Protein AF-A0A2S9FGX5-F1 (afdb_monomer_lite)

Sequence (241 aa):
MGAIETKQEINQWVMGELITLETRQSLEGLGLMTVGLKRDPRLPLRGFTALGLNEDEAWALLNVLVKTARMQGALSPLERVDIKDERFAPRNSTVRMRSTGSDAKKQVISWNPSGRPGTSNSRVAFLDKVIAALGNPTPAATILEGCWKLLESGGYLTVESDRVLGPVFQLDHNRLSLIEGRASQWFLCDTCRTLTAYSVRGVCPNSRCVGALQEFTLPDVDDDTNHYRVMYQTMNLAPLS

Secondary structure (DSSP, 8-state):
--HHHHHHHHHHHHHHHHT-S-TTTSTTTTTSEEEEEPP-TTS-THHHHHHT--HHHHHHHHHHHHHHHHTTT-BPPPTT--TTSGGGTTS-S--EEESS--BGGGTEEESS--SSTT---HHHHHHHHHHHHHT--S-HHHHHHHHHHHHHHTT-EEEEEETTTEEEEEE-GGGEEEEESTTS-EEEETTT--EES--STTB-SSTT---BEEEEPPPPTTT---HHHHHHHHSPPPP--

pLDDT: mean 93.48, std 6.34, range [62.59, 98.62]

Foldseek 3Di:
DPPVVVVLLVLQVVLCLQQDLPCCLGCQNLLFKDKFFDDDPPQDLVVVVVLVFDPQQSRLLLGLLLSQQSNLVQEDGDPNDQLLDPSNPPRSAHAWEDCEDADVVNNYDHLAFNPDPPTDDLSQLLQVQLSVLSVHPDRSNVVSSVSVVSCVVVVQWDWDQDPPPGIIIGGYPVRMDMGGRQVAWWWAWPPPRGIHSRDRSQGDSGSPDPTGIDTDHQDDLVPDPPPSSNCVVPPDDDDPD

Structure (mmCIF, N/CA/C/O backbone):
data_AF-A0A2S9FGX5-F1
#
_entry.id   AF-A0A2S9FGX5-F1
#
loop_
_atom_site.group_PDB
_atom_site.id
_atom_site.type_symbol
_atom_site.label_atom_id
_atom_site.label_alt_id
_atom_site.label_comp_id
_atom_site.label_asym_id
_atom_site.label_entity_id
_atom_site.label_seq_id
_atom_site.pdbx_PDB_ins_code
_atom_site.Cartn_x
_atom_site.Cartn_y
_atom_site.Cartn_z
_atom_site.occupancy
_atom_site.B_iso_or_equiv
_atom_site.auth_seq_id
_atom_site.auth_comp_id
_atom_site.auth_asym_id
_atom_site.auth_atom_id
_atom_site.pdbx_PDB_model_num
ATOM 1 N N . MET A 1 1 ? 29.771 3.728 -15.321 1.00 70.69 1 MET A N 1
ATOM 2 C CA . MET A 1 1 ? 29.508 3.930 -13.880 1.00 70.69 1 MET A CA 1
ATOM 3 C C . MET A 1 1 ? 30.220 2.885 -13.048 1.00 70.69 1 MET A C 1
ATOM 5 O O . MET A 1 1 ? 30.389 1.757 -13.504 1.00 70.69 1 MET A O 1
ATOM 9 N N . GLY A 1 2 ? 30.626 3.249 -11.833 1.00 85.62 2 GLY A N 1
ATOM 10 C CA . GLY A 1 2 ? 31.031 2.275 -10.819 1.00 85.62 2 GLY A CA 1
ATOM 11 C C . GLY A 1 2 ? 29.823 1.528 -10.235 1.00 85.62 2 GLY A C 1
ATOM 12 O O . GLY A 1 2 ? 28.699 2.019 -10.279 1.00 85.62 2 GLY A O 1
ATOM 13 N N . ALA A 1 3 ? 30.045 0.360 -9.621 1.00 87.31 3 ALA A N 1
ATOM 14 C CA . ALA A 1 3 ? 28.965 -0.480 -9.074 1.00 87.31 3 ALA A CA 1
ATOM 15 C C . ALA A 1 3 ? 28.061 0.243 -8.051 1.00 87.31 3 ALA A C 1
ATOM 17 O O . ALA A 1 3 ? 26.870 -0.046 -7.945 1.00 87.31 3 ALA A O 1
ATOM 18 N N . ILE A 1 4 ? 28.624 1.196 -7.301 1.00 87.25 4 ILE A N 1
ATOM 19 C CA . ILE A 1 4 ? 27.889 2.014 -6.327 1.00 87.25 4 ILE A CA 1
ATOM 20 C C . ILE A 1 4 ? 26.923 2.980 -7.025 1.00 87.25 4 ILE A C 1
ATOM 22 O O . ILE A 1 4 ? 25.774 3.088 -6.603 1.00 87.25 4 ILE A O 1
ATOM 26 N N . GLU A 1 5 ? 27.381 3.653 -8.082 1.00 87.25 5 GLU A N 1
ATOM 27 C CA . GLU A 1 5 ? 26.581 4.605 -8.864 1.00 87.25 5 GLU A CA 1
ATOM 28 C C . GLU A 1 5 ? 25.427 3.880 -9.558 1.00 87.25 5 GLU A C 1
ATOM 30 O O . GLU A 1 5 ? 24.277 4.286 -9.423 1.00 87.25 5 GLU A O 1
ATOM 35 N N . THR A 1 6 ? 25.707 2.727 -10.176 1.00 88.88 6 THR A N 1
ATOM 36 C CA . THR A 1 6 ? 24.678 1.879 -10.794 1.00 88.88 6 THR A CA 1
ATOM 37 C C . THR A 1 6 ? 23.619 1.442 -9.782 1.00 88.88 6 THR A C 1
ATOM 39 O O . THR A 1 6 ? 22.425 1.502 -10.065 1.00 88.88 6 THR A O 1
ATOM 42 N N . LYS A 1 7 ? 24.022 1.030 -8.572 1.00 90.81 7 LYS A N 1
ATOM 43 C CA . LYS A 1 7 ? 23.067 0.644 -7.522 1.00 90.81 7 LYS A CA 1
ATOM 44 C C . LYS A 1 7 ? 22.206 1.823 -7.064 1.00 90.81 7 LYS A C 1
ATOM 46 O O . LYS A 1 7 ? 21.012 1.643 -6.838 1.00 90.81 7 LYS A O 1
ATOM 51 N N . GLN A 1 8 ? 22.799 3.007 -6.918 1.00 91.12 8 GLN A N 1
ATOM 52 C CA . GLN A 1 8 ? 22.064 4.222 -6.572 1.00 91.12 8 GLN A CA 1
ATOM 53 C C . GLN A 1 8 ? 21.028 4.562 -7.649 1.00 91.12 8 GLN A C 1
ATOM 55 O O . GLN A 1 8 ? 19.866 4.777 -7.311 1.00 91.12 8 GLN A O 1
ATOM 60 N N . GLU A 1 9 ? 21.420 4.549 -8.923 1.00 91.00 9 GLU A N 1
ATOM 61 C CA . GLU A 1 9 ? 20.518 4.850 -10.036 1.00 91.00 9 GLU A CA 1
ATOM 62 C C . GLU A 1 9 ? 19.363 3.841 -10.117 1.00 91.00 9 GLU A C 1
ATOM 64 O O . GLU A 1 9 ? 18.196 4.234 -10.154 1.00 91.00 9 GLU A O 1
ATOM 69 N N . ILE A 1 10 ? 19.657 2.536 -10.041 1.00 92.38 10 ILE A N 1
ATOM 70 C CA . ILE A 1 10 ? 18.630 1.482 -10.003 1.00 92.38 10 ILE A CA 1
ATOM 71 C C . ILE A 1 10 ? 17.661 1.723 -8.844 1.00 92.38 10 ILE A C 1
ATOM 73 O O . ILE A 1 10 ? 16.445 1.718 -9.040 1.00 92.38 10 ILE A O 1
ATOM 77 N N . ASN A 1 11 ? 18.176 1.970 -7.637 1.00 94.75 11 ASN A N 1
ATOM 78 C CA . ASN A 1 11 ? 17.329 2.195 -6.471 1.00 94.75 11 ASN A CA 1
ATOM 79 C C . ASN A 1 11 ? 16.468 3.456 -6.614 1.00 94.75 11 ASN A C 1
ATOM 81 O O . ASN A 1 11 ? 15.345 3.467 -6.114 1.00 94.75 11 ASN A O 1
ATOM 85 N N . GLN A 1 12 ? 16.938 4.497 -7.306 1.00 93.19 12 GLN A N 1
ATOM 86 C CA . GLN A 1 12 ? 16.121 5.677 -7.589 1.00 93.19 12 GLN A CA 1
ATOM 87 C C . GLN A 1 12 ? 14.951 5.352 -8.530 1.00 93.19 12 GLN A C 1
ATOM 89 O O . GLN A 1 12 ? 13.828 5.789 -8.270 1.00 93.19 12 GLN A O 1
ATOM 94 N N . TRP A 1 13 ? 15.177 4.556 -9.582 1.00 92.38 13 TRP A N 1
ATOM 95 C CA . TRP A 1 13 ? 14.105 4.078 -10.467 1.00 92.38 13 TRP A CA 1
ATOM 96 C C . TRP A 1 13 ? 13.097 3.199 -9.722 1.00 92.38 13 TRP A C 1
ATOM 98 O O . TRP A 1 13 ? 11.893 3.451 -9.801 1.00 92.38 13 TRP A O 1
ATOM 108 N N . VAL A 1 14 ? 13.578 2.224 -8.943 1.00 94.56 14 VAL A N 1
ATOM 109 C CA . VAL A 1 14 ? 12.716 1.342 -8.142 1.00 94.56 14 VAL A CA 1
ATOM 110 C C . VAL A 1 14 ? 11.914 2.153 -7.129 1.00 94.56 14 VAL A C 1
ATOM 112 O O . VAL A 1 14 ? 10.703 1.983 -7.025 1.00 94.56 14 VAL A O 1
ATOM 115 N N . MET A 1 15 ? 12.555 3.072 -6.401 1.00 95.25 15 MET A N 1
ATOM 116 C CA . MET A 1 15 ? 11.858 3.907 -5.426 1.00 95.25 15 MET A CA 1
ATOM 117 C C . MET A 1 15 ? 10.782 4.761 -6.097 1.00 95.25 15 MET A C 1
ATOM 119 O O . MET A 1 15 ? 9.668 4.823 -5.585 1.00 95.25 15 MET A O 1
ATOM 123 N N . GLY A 1 16 ? 11.085 5.365 -7.252 1.00 93.88 16 GLY A N 1
ATOM 124 C CA . GLY A 1 16 ? 10.136 6.182 -8.011 1.00 93.88 16 GLY A CA 1
ATOM 125 C C . GLY A 1 16 ? 8.875 5.407 -8.389 1.00 93.88 16 GLY A C 1
ATOM 126 O O . GLY A 1 16 ? 7.767 5.904 -8.192 1.00 93.88 16 GLY A O 1
ATOM 127 N N . GLU A 1 17 ? 9.034 4.160 -8.828 1.00 94.75 17 GLU A N 1
ATOM 128 C CA . GLU A 1 17 ? 7.915 3.262 -9.112 1.00 94.75 17 GLU A CA 1
ATOM 129 C C . GLU A 1 17 ? 7.108 2.924 -7.843 1.00 94.75 17 GLU A C 1
ATOM 131 O O . GLU A 1 17 ? 5.877 2.956 -7.851 1.00 94.75 17 GLU A O 1
ATOM 136 N N . LEU A 1 18 ? 7.775 2.666 -6.712 1.00 95.62 18 LEU A N 1
ATOM 137 C CA . LEU A 1 18 ? 7.104 2.290 -5.462 1.00 95.62 18 LEU A CA 1
ATOM 138 C C . LEU A 1 18 ? 6.232 3.398 -4.857 1.00 95.62 18 LEU A C 1
ATOM 140 O O . LEU A 1 18 ? 5.302 3.067 -4.116 1.00 95.62 18 LEU A O 1
ATOM 144 N N . ILE A 1 19 ? 6.513 4.675 -5.146 1.00 94.12 19 ILE A N 1
ATOM 145 C CA . ILE A 1 19 ? 5.784 5.838 -4.601 1.00 94.12 19 ILE A CA 1
ATOM 146 C C . ILE A 1 19 ? 5.114 6.716 -5.671 1.00 94.12 19 ILE A C 1
ATOM 148 O O . ILE A 1 19 ? 4.688 7.834 -5.362 1.00 94.12 19 ILE A O 1
ATOM 152 N N . THR A 1 20 ? 5.017 6.226 -6.908 1.00 91.69 20 THR A N 1
ATOM 153 C CA . THR A 1 20 ? 4.535 6.987 -8.071 1.00 91.69 20 THR A CA 1
ATOM 154 C C . THR A 1 20 ? 3.145 7.604 -7.875 1.00 91.69 20 THR A C 1
ATOM 156 O O . THR A 1 20 ? 2.272 7.050 -7.207 1.00 91.69 20 THR A O 1
ATOM 159 N N . LEU A 1 21 ? 2.898 8.764 -8.484 1.00 87.69 21 LEU A N 1
ATOM 160 C CA . LEU A 1 21 ? 1.553 9.346 -8.543 1.00 87.69 21 LEU A CA 1
ATOM 161 C C . LEU A 1 21 ? 0.670 8.676 -9.599 1.00 87.69 21 LEU A C 1
ATOM 163 O O . LEU A 1 21 ? -0.549 8.598 -9.421 1.00 87.69 21 LEU A O 1
ATOM 167 N N . GLU A 1 22 ? 1.281 8.136 -10.652 1.00 90.50 22 GLU A N 1
ATOM 168 C CA . GLU A 1 22 ? 0.602 7.547 -11.807 1.00 90.50 22 GLU A CA 1
ATOM 169 C C . GLU A 1 22 ? 0.159 6.104 -11.532 1.00 90.50 22 GLU A C 1
ATOM 171 O O . GLU A 1 22 ? 0.463 5.165 -12.258 1.00 90.50 22 GLU A O 1
ATOM 176 N N . THR A 1 23 ? -0.606 5.914 -10.455 1.00 90.12 23 THR A N 1
ATOM 177 C CA . THR A 1 23 ? -1.012 4.594 -9.931 1.00 90.12 23 THR A CA 1
ATOM 178 C C . THR A 1 23 ? -1.686 3.660 -10.933 1.00 90.12 23 THR A C 1
ATOM 180 O O . THR A 1 23 ? -1.677 2.455 -10.710 1.00 90.12 23 THR A O 1
ATOM 183 N N . ARG A 1 24 ? -2.329 4.183 -11.985 1.00 91.75 24 ARG A N 1
ATOM 184 C CA . ARG A 1 24 ? -2.999 3.370 -13.017 1.00 91.75 24 ARG A CA 1
ATOM 185 C C . ARG A 1 24 ? -2.067 2.944 -14.148 1.00 91.75 24 ARG A C 1
ATOM 187 O O . ARG A 1 24 ? -2.354 1.942 -14.788 1.00 91.75 24 ARG A O 1
ATOM 194 N N . GLN A 1 25 ? -1.015 3.719 -14.403 1.00 93.94 25 GLN A N 1
ATOM 195 C CA . GLN A 1 25 ? -0.038 3.463 -15.464 1.00 93.94 25 GLN A CA 1
ATOM 196 C C . GLN A 1 25 ? 1.285 2.916 -14.914 1.00 93.94 25 GLN A C 1
ATOM 198 O O . GLN A 1 25 ? 2.180 2.599 -15.683 1.00 93.94 25 GLN A O 1
ATOM 203 N N . SER A 1 26 ? 1.405 2.783 -13.593 1.00 95.38 26 SER A N 1
ATOM 204 C CA . SER A 1 26 ? 2.538 2.128 -12.951 1.00 95.38 26 SER A CA 1
ATOM 205 C C . SER A 1 26 ? 2.586 0.637 -13.292 1.00 95.38 26 SER A C 1
ATOM 207 O O . SER A 1 26 ? 1.562 0.045 -13.649 1.00 95.38 26 SER A O 1
ATOM 209 N N . LEU A 1 27 ? 3.742 -0.005 -13.119 1.00 96.62 27 LEU A N 1
ATOM 210 C CA . LEU A 1 27 ? 3.897 -1.451 -13.302 1.00 96.62 27 LEU A CA 1
ATOM 211 C C . LEU A 1 27 ? 2.885 -2.218 -12.443 1.00 96.62 27 LEU A C 1
ATOM 213 O O . LEU A 1 27 ? 2.265 -3.173 -12.903 1.00 96.62 27 LEU A O 1
ATOM 217 N N . GLU A 1 28 ? 2.653 -1.768 -11.209 1.00 97.00 28 GLU A N 1
ATOM 218 C CA . GLU A 1 28 ? 1.642 -2.370 -10.338 1.00 97.00 28 GLU A CA 1
ATOM 219 C C . GLU A 1 28 ? 0.200 -2.101 -10.804 1.00 97.00 28 GLU A C 1
ATOM 221 O O . GLU A 1 28 ? -0.648 -2.991 -10.747 1.00 97.00 28 GLU A O 1
ATOM 226 N N . GLY A 1 29 ? -0.100 -0.887 -11.278 1.00 96.69 29 GLY A N 1
ATOM 227 C CA . GLY A 1 29 ? -1.419 -0.513 -11.803 1.00 96.69 29 GLY A CA 1
ATOM 228 C C . GLY A 1 29 ? -1.793 -1.226 -13.100 1.00 96.69 29 GLY A C 1
ATOM 229 O O . GLY A 1 29 ? -2.968 -1.507 -13.338 1.00 96.69 29 GLY A O 1
ATOM 230 N N . LEU A 1 30 ? -0.782 -1.552 -13.902 1.00 97.31 30 LEU A N 1
ATOM 231 C CA . LEU A 1 30 ? -0.875 -2.285 -15.160 1.00 97.31 30 LEU A CA 1
ATOM 232 C C . LEU A 1 30 ? -0.688 -3.788 -14.986 1.00 97.31 30 LEU A C 1
ATOM 234 O O . LEU A 1 30 ? -0.550 -4.496 -15.974 1.00 97.31 30 LEU A O 1
ATOM 238 N N . GLY A 1 31 ? -0.664 -4.308 -13.762 1.00 97.31 31 GLY A N 1
ATOM 239 C CA . GLY A 1 31 ? -0.605 -5.746 -13.532 1.00 97.31 31 GLY A CA 1
ATOM 240 C C . GLY A 1 31 ? 0.730 -6.416 -13.867 1.00 97.31 31 GLY A C 1
ATOM 241 O O . GLY A 1 31 ? 0.773 -7.631 -13.988 1.00 97.31 31 GLY A O 1
ATOM 242 N N . LEU A 1 32 ? 1.804 -5.655 -14.064 1.00 97.25 32 LEU A N 1
ATOM 243 C CA . LEU A 1 32 ? 3.124 -6.155 -14.468 1.00 97.25 32 LEU A CA 1
ATOM 244 C C . LEU A 1 32 ? 3.991 -6.575 -13.280 1.00 97.25 32 LEU A C 1
ATOM 246 O O . LEU A 1 32 ? 4.916 -7.368 -13.434 1.00 97.25 32 LEU A O 1
ATOM 250 N N . MET A 1 33 ? 3.680 -6.068 -12.090 1.00 97.25 33 MET A N 1
ATOM 251 C CA . MET A 1 33 ? 4.280 -6.513 -10.838 1.00 97.25 33 MET A CA 1
ATOM 252 C C . MET A 1 33 ? 3.279 -6.387 -9.695 1.00 97.25 33 MET A C 1
ATOM 254 O O . MET A 1 33 ? 2.356 -5.576 -9.752 1.00 97.25 33 MET A O 1
ATOM 258 N N . THR A 1 34 ? 3.494 -7.121 -8.612 1.00 97.75 34 THR A N 1
ATOM 259 C CA . THR A 1 34 ? 2.808 -6.877 -7.343 1.00 97.75 34 THR A CA 1
ATOM 260 C C . THR A 1 34 ? 3.793 -6.393 -6.298 1.00 97.75 34 THR A C 1
ATOM 262 O O . THR A 1 34 ? 4.952 -6.800 -6.273 1.00 97.75 34 THR A O 1
ATOM 265 N N . VAL A 1 35 ? 3.322 -5.502 -5.428 1.00 98.06 35 VAL A N 1
ATOM 266 C CA . VAL A 1 35 ? 4.073 -5.049 -4.257 1.00 98.06 35 VAL A CA 1
ATOM 267 C C . VAL A 1 35 ? 3.293 -5.453 -3.029 1.00 98.06 35 VAL A C 1
ATOM 269 O O . VAL A 1 35 ? 2.142 -5.036 -2.868 1.00 98.06 35 VAL A O 1
ATOM 272 N N . GLY A 1 36 ? 3.895 -6.267 -2.173 1.00 97.88 36 GLY A N 1
ATOM 273 C CA . GLY A 1 36 ? 3.223 -6.799 -0.993 1.00 97.88 36 GLY A CA 1
ATOM 274 C C . GLY A 1 36 ? 4.127 -6.946 0.209 1.00 97.88 36 GLY A C 1
ATOM 275 O O . GLY A 1 36 ? 5.339 -7.072 0.075 1.00 97.88 36 GLY A O 1
ATOM 276 N N . LEU A 1 37 ? 3.538 -6.959 1.398 1.00 98.31 37 LEU A N 1
ATOM 277 C CA . LEU A 1 37 ? 4.219 -7.305 2.635 1.00 98.31 37 LEU A CA 1
ATOM 278 C C . LEU A 1 37 ? 4.764 -8.732 2.534 1.00 98.31 37 LEU A C 1
ATOM 280 O O . LEU A 1 37 ? 4.032 -9.665 2.200 1.00 98.31 37 LEU A O 1
ATOM 284 N N . LYS A 1 38 ? 6.040 -8.910 2.881 1.00 97.88 38 LYS A N 1
ATOM 285 C CA . LYS A 1 38 ? 6.613 -10.232 3.139 1.00 97.88 38 LYS A CA 1
ATOM 286 C C . LYS A 1 38 ? 5.823 -10.868 4.277 1.00 97.88 38 LYS A C 1
ATOM 288 O O . LYS A 1 38 ? 5.817 -10.326 5.384 1.00 97.88 38 LYS A O 1
ATOM 293 N N . ARG A 1 39 ? 5.152 -11.988 4.011 1.00 95.81 39 ARG A N 1
ATOM 294 C CA . ARG A 1 39 ? 4.356 -12.689 5.023 1.00 95.81 39 ARG A CA 1
ATOM 295 C C . ARG A 1 39 ? 5.279 -13.282 6.087 1.00 95.81 39 ARG A C 1
ATOM 297 O O . ARG A 1 39 ? 6.194 -14.030 5.753 1.00 95.81 39 ARG A O 1
ATOM 304 N N . ASP A 1 40 ? 5.038 -12.951 7.353 1.00 93.38 40 ASP A N 1
ATOM 305 C CA . ASP A 1 40 ? 5.672 -13.626 8.487 1.00 93.38 40 ASP A CA 1
ATOM 306 C C . ASP A 1 40 ? 4.662 -14.606 9.102 1.00 93.38 40 ASP A C 1
ATOM 308 O O . ASP A 1 40 ? 3.667 -14.155 9.677 1.00 93.38 40 ASP A O 1
ATOM 312 N N . PRO A 1 41 ? 4.886 -15.931 9.013 1.00 89.25 41 PRO A N 1
ATOM 313 C CA . PRO A 1 41 ? 3.961 -16.926 9.556 1.00 89.25 41 PRO A CA 1
ATOM 314 C C . PRO A 1 41 ? 3.843 -16.868 11.088 1.00 89.25 41 PRO A C 1
ATOM 316 O O . PRO A 1 41 ? 2.944 -17.477 11.662 1.00 89.25 41 PRO A O 1
ATOM 319 N N . ARG A 1 42 ? 4.739 -16.150 11.779 1.00 90.31 42 ARG A N 1
ATOM 320 C CA . ARG A 1 42 ? 4.669 -15.948 13.235 1.00 90.31 42 ARG A CA 1
ATOM 321 C C . ARG A 1 42 ? 3.705 -14.830 13.631 1.00 90.31 42 ARG A C 1
ATOM 323 O O . ARG A 1 42 ? 3.386 -14.698 14.813 1.00 90.31 42 ARG A O 1
ATOM 330 N N . LEU A 1 43 ? 3.268 -14.006 12.678 1.00 91.50 43 LEU A N 1
ATOM 331 C CA . LEU A 1 43 ? 2.402 -12.868 12.952 1.00 91.50 43 LEU A CA 1
ATOM 332 C C . LEU A 1 43 ? 0.993 -13.363 13.341 1.00 91.50 43 LEU A C 1
ATOM 334 O O . LEU A 1 43 ? 0.371 -14.110 12.587 1.00 91.50 43 LEU A O 1
ATOM 338 N N . PRO A 1 44 ? 0.444 -12.972 14.505 1.00 90.75 44 PRO A N 1
ATOM 339 C CA . PRO A 1 44 ? -0.821 -13.522 14.978 1.00 90.75 44 PRO A CA 1
ATOM 340 C C . PRO A 1 44 ? -2.022 -12.897 14.254 1.00 90.75 44 PRO A C 1
ATOM 342 O O . PRO A 1 44 ? -2.504 -11.830 14.631 1.00 90.75 44 PRO A O 1
ATOM 345 N N . LEU A 1 45 ? -2.578 -13.606 13.268 1.00 93.94 45 LEU A N 1
ATOM 346 C CA . LEU A 1 45 ? -3.727 -13.139 12.475 1.00 93.94 45 LEU A CA 1
ATOM 347 C C . LEU A 1 45 ? -5.101 -13.437 13.098 1.00 93.94 45 LEU A C 1
ATOM 349 O O . LEU A 1 45 ? -6.127 -13.096 12.515 1.00 93.94 45 LEU A O 1
ATOM 353 N N . ARG A 1 46 ? -5.140 -14.000 14.315 1.00 92.69 46 ARG A N 1
ATOM 354 C CA . ARG A 1 46 ? -6.380 -14.382 15.025 1.00 92.69 46 ARG A CA 1
ATOM 355 C C . ARG A 1 46 ? -7.426 -13.266 15.117 1.00 92.69 46 ARG A C 1
ATOM 357 O O . ARG A 1 46 ? -8.617 -13.554 15.117 1.00 92.69 46 ARG A O 1
ATOM 364 N N . GLY A 1 47 ? -6.990 -12.004 15.188 1.00 93.62 47 GLY A N 1
ATOM 365 C CA . GLY A 1 47 ? -7.892 -10.851 15.183 1.00 93.62 47 GLY A CA 1
ATOM 366 C C . GLY A 1 47 ? -8.692 -10.756 13.882 1.00 93.62 47 GLY A C 1
ATOM 367 O O . GLY A 1 47 ? -9.896 -10.547 13.927 1.00 93.62 47 GLY A O 1
ATOM 368 N N . PHE A 1 48 ? -8.055 -10.995 12.734 1.00 96.06 48 PHE A N 1
ATOM 369 C CA . PHE A 1 48 ? -8.724 -11.028 11.432 1.00 96.06 48 PHE A CA 1
ATOM 370 C C . PHE A 1 48 ? -9.627 -12.250 11.278 1.00 96.06 48 PHE A C 1
ATOM 372 O O . PHE A 1 48 ? -10.742 -12.127 10.778 1.00 96.06 48 PHE A O 1
ATOM 379 N N . THR A 1 49 ? -9.194 -13.407 11.779 1.00 93.88 49 THR A N 1
ATOM 380 C CA . THR A 1 49 ? -10.015 -14.624 11.775 1.00 93.88 49 THR A CA 1
ATOM 381 C C . THR A 1 49 ? -11.285 -14.452 12.603 1.00 93.88 49 THR A C 1
ATOM 383 O O . THR A 1 49 ? -12.361 -14.835 12.156 1.00 93.88 49 THR A O 1
ATOM 386 N N . ALA A 1 50 ? -11.200 -13.789 13.761 1.00 93.94 50 ALA A N 1
ATOM 387 C CA . ALA A 1 50 ? -12.367 -13.436 14.569 1.00 93.94 50 ALA A CA 1
ATOM 388 C C . ALA A 1 50 ? -13.304 -12.423 13.879 1.00 93.94 50 ALA A C 1
ATOM 390 O O . ALA A 1 50 ? -14.497 -12.399 14.173 1.00 93.94 50 ALA A O 1
ATOM 391 N N . LEU A 1 51 ? -12.795 -11.613 12.941 1.00 94.81 51 LEU A N 1
ATOM 392 C CA . LEU A 1 51 ? -13.622 -10.755 12.080 1.00 94.81 51 LEU A CA 1
ATOM 393 C C . LEU A 1 51 ? -14.317 -11.537 10.952 1.00 94.81 51 LEU A C 1
ATOM 395 O O . LEU A 1 51 ? -15.233 -11.004 10.330 1.00 94.81 51 LEU A O 1
ATOM 399 N N . GLY A 1 52 ? -13.899 -12.781 10.696 1.00 95.75 52 GLY A N 1
ATOM 400 C CA . GLY A 1 52 ? -14.404 -13.646 9.631 1.00 95.75 52 GLY A CA 1
ATOM 401 C C . GLY A 1 52 ? -13.489 -13.748 8.407 1.00 95.75 52 GLY A C 1
ATOM 402 O O . GLY A 1 52 ? -13.857 -14.415 7.444 1.00 95.75 52 GLY A O 1
ATOM 403 N N . LEU A 1 53 ? -12.315 -13.112 8.408 1.00 97.31 53 LEU A N 1
ATOM 404 C CA . LEU A 1 53 ? -11.361 -13.192 7.297 1.00 97.31 53 LEU A CA 1
ATOM 405 C C . LEU A 1 53 ? -10.522 -14.469 7.377 1.00 97.31 53 LEU A C 1
ATOM 407 O O . LEU A 1 53 ? -10.086 -14.870 8.459 1.00 97.31 53 LEU A O 1
ATOM 411 N N . ASN A 1 54 ? -10.240 -15.081 6.229 1.00 96.44 54 ASN A N 1
ATOM 412 C CA . ASN A 1 54 ? -9.198 -16.107 6.161 1.00 96.44 54 ASN A CA 1
ATOM 413 C C . ASN A 1 54 ? -7.793 -15.463 6.160 1.00 96.44 54 ASN A C 1
ATOM 415 O O . ASN A 1 54 ? -7.651 -14.238 6.143 1.00 96.44 54 ASN A O 1
ATOM 419 N N . GLU A 1 55 ? -6.742 -16.282 6.208 1.00 95.69 55 GLU A N 1
ATOM 420 C CA . GLU A 1 55 ? -5.359 -15.789 6.248 1.00 95.69 55 GLU A CA 1
ATOM 421 C C . GLU A 1 55 ? -4.973 -14.975 5.001 1.00 95.69 55 GLU A C 1
ATOM 423 O O . GLU A 1 55 ? -4.347 -13.918 5.125 1.00 95.69 55 GLU A O 1
ATOM 428 N N . ASP A 1 56 ? -5.377 -15.414 3.809 1.00 96.06 56 ASP A N 1
ATOM 429 C CA . ASP A 1 56 ? -5.089 -14.694 2.568 1.00 96.06 56 ASP A CA 1
ATOM 430 C C . ASP A 1 56 ? -5.776 -13.332 2.526 1.00 96.06 56 ASP A C 1
ATOM 432 O O . ASP A 1 56 ? -5.153 -12.337 2.160 1.00 96.06 56 ASP A O 1
ATOM 436 N N . GLU A 1 57 ? -7.028 -13.254 2.968 1.00 97.94 57 GLU A N 1
ATOM 437 C CA . GLU A 1 57 ? -7.760 -11.998 3.075 1.00 97.94 57 GLU A CA 1
ATOM 438 C C . GLU A 1 57 ? -7.200 -11.085 4.166 1.00 97.94 57 GLU A C 1
ATOM 440 O O . GLU A 1 57 ? -7.208 -9.867 4.002 1.00 97.94 57 GLU A O 1
ATOM 445 N N . ALA A 1 58 ? -6.686 -11.640 5.266 1.00 97.81 58 ALA A N 1
ATOM 446 C CA . ALA A 1 58 ? -6.010 -10.861 6.299 1.00 97.81 58 ALA A CA 1
ATOM 447 C C . ALA A 1 58 ? -4.753 -10.180 5.733 1.00 97.81 58 ALA A C 1
ATOM 449 O O . ALA A 1 58 ? -4.561 -8.971 5.899 1.00 97.81 58 ALA A O 1
ATOM 450 N N . TRP A 1 59 ? -3.931 -10.925 4.989 1.00 97.94 59 TRP A N 1
ATOM 451 C CA . TRP A 1 59 ? -2.784 -10.356 4.284 1.00 97.94 59 TRP A CA 1
ATOM 452 C C . TRP A 1 59 ? -3.202 -9.403 3.164 1.00 97.94 59 TRP A C 1
ATOM 454 O O . TRP A 1 59 ? -2.579 -8.354 3.005 1.00 97.94 59 TRP A O 1
ATOM 464 N N . ALA A 1 60 ? -4.249 -9.711 2.400 1.00 98.38 60 ALA A N 1
ATOM 465 C CA . ALA A 1 60 ? -4.771 -8.823 1.366 1.00 98.38 60 ALA A CA 1
ATOM 466 C C . ALA A 1 60 ? -5.262 -7.496 1.965 1.00 98.38 60 ALA A 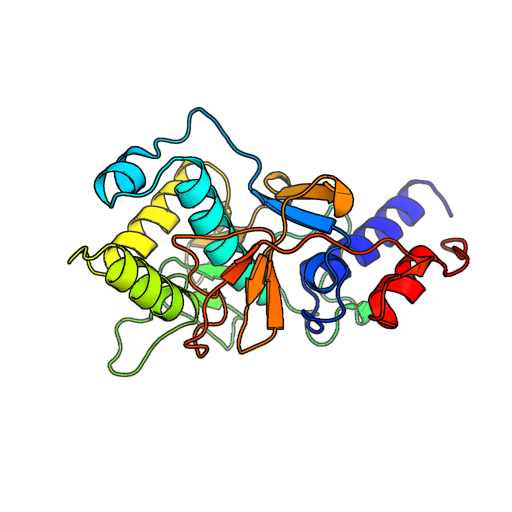C 1
ATOM 468 O O . ALA A 1 60 ? -4.942 -6.431 1.437 1.00 98.38 60 ALA A O 1
ATOM 469 N N . LEU A 1 61 ? -5.952 -7.537 3.108 1.00 98.38 61 LEU A N 1
ATOM 470 C CA . LEU A 1 61 ? -6.381 -6.354 3.848 1.00 98.38 61 LEU A CA 1
ATOM 471 C C . LEU A 1 61 ? -5.179 -5.508 4.269 1.00 98.38 61 LEU A C 1
ATOM 473 O O . LEU A 1 61 ? -5.137 -4.317 3.960 1.00 98.38 61 LEU A O 1
ATOM 477 N N . LEU A 1 62 ? -4.180 -6.115 4.919 1.00 98.31 62 LEU A N 1
ATOM 478 C CA . LEU A 1 62 ? -2.953 -5.412 5.299 1.00 98.31 62 LEU A CA 1
ATOM 479 C C . LEU A 1 62 ? -2.279 -4.773 4.078 1.00 98.31 62 LEU A C 1
ATOM 481 O O . LEU A 1 62 ? -1.926 -3.597 4.132 1.00 98.31 62 LEU A O 1
ATOM 485 N N . ASN A 1 63 ? -2.178 -5.502 2.964 1.00 98.44 63 ASN A N 1
ATOM 486 C CA . ASN A 1 63 ? -1.586 -5.015 1.720 1.00 98.44 63 ASN A CA 1
ATOM 487 C C . ASN A 1 63 ? -2.338 -3.824 1.115 1.00 98.44 63 ASN A C 1
ATOM 489 O O . ASN A 1 63 ? -1.707 -2.833 0.740 1.00 98.44 63 ASN A O 1
ATOM 493 N N . VAL A 1 64 ? -3.674 -3.859 1.073 1.00 98.06 64 VAL A N 1
ATOM 494 C CA . VAL A 1 64 ? -4.475 -2.708 0.624 1.00 98.06 64 VAL A CA 1
ATOM 495 C C . VAL A 1 64 ? -4.231 -1.502 1.532 1.00 98.06 64 VAL A C 1
ATOM 497 O O . VAL A 1 64 ? -3.992 -0.398 1.038 1.00 98.06 64 VAL A O 1
ATOM 500 N N . LEU A 1 65 ? -4.232 -1.697 2.854 1.00 97.88 65 LEU A N 1
ATOM 501 C CA . LEU A 1 65 ? -4.049 -0.611 3.818 1.00 97.88 65 LEU A CA 1
ATOM 502 C C . LEU A 1 65 ? -2.653 0.021 3.719 1.00 97.88 65 LEU A C 1
ATOM 504 O O . LEU A 1 65 ? -2.556 1.243 3.575 1.00 97.88 65 LEU A O 1
ATOM 508 N N . VAL A 1 66 ? -1.576 -0.772 3.727 1.00 97.75 66 VAL A N 1
ATOM 509 C CA . VAL A 1 66 ? -0.203 -0.242 3.614 1.00 97.75 66 VAL A CA 1
ATOM 510 C C . VAL A 1 66 ? 0.070 0.351 2.237 1.00 97.75 66 VAL A C 1
ATOM 512 O O . VAL A 1 66 ? 0.787 1.347 2.150 1.00 97.75 66 VAL A O 1
ATOM 515 N N . LYS A 1 67 ? -0.558 -0.166 1.168 1.00 97.06 67 LYS A N 1
ATOM 516 C CA . LYS A 1 67 ? -0.496 0.452 -0.161 1.00 97.06 67 LYS A CA 1
ATOM 517 C C . LYS A 1 67 ? -0.985 1.892 -0.107 1.00 97.06 67 LYS A C 1
ATOM 519 O O . LYS A 1 67 ? -0.330 2.755 -0.673 1.00 97.06 67 LYS A O 1
ATOM 524 N N . THR A 1 68 ? -2.056 2.205 0.627 1.00 94.75 68 THR A N 1
ATOM 525 C CA . THR A 1 68 ? -2.503 3.607 0.740 1.00 94.75 68 THR A CA 1
ATOM 526 C C . THR A 1 68 ? -1.466 4.529 1.396 1.00 94.75 68 THR A C 1
ATOM 528 O O . THR A 1 68 ? -1.372 5.688 1.004 1.00 94.75 68 THR A O 1
ATOM 531 N N . ALA A 1 69 ? -0.685 4.037 2.366 1.00 94.94 69 ALA A N 1
ATOM 532 C CA . ALA A 1 69 ? 0.381 4.803 3.015 1.00 94.94 69 ALA A CA 1
ATOM 533 C C . ALA A 1 69 ? 1.612 4.931 2.101 1.00 94.94 69 ALA A C 1
ATOM 535 O O . ALA A 1 69 ? 2.139 6.029 1.921 1.00 94.94 69 ALA A O 1
ATOM 536 N N . ARG A 1 70 ? 2.008 3.834 1.441 1.00 96.1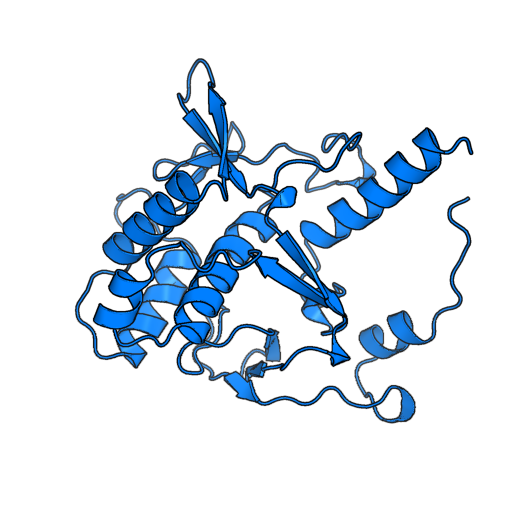2 70 ARG A N 1
ATOM 537 C CA . ARG A 1 70 ? 3.072 3.817 0.425 1.00 96.12 70 ARG A CA 1
ATOM 538 C C . ARG A 1 70 ? 2.769 4.777 -0.723 1.00 96.12 70 ARG A C 1
ATOM 540 O O . ARG A 1 70 ? 3.605 5.609 -1.049 1.00 96.12 70 ARG A O 1
ATOM 547 N N . MET A 1 71 ? 1.547 4.751 -1.260 1.00 93.38 71 MET A N 1
ATOM 548 C CA . MET A 1 71 ? 1.121 5.679 -2.309 1.00 93.38 71 MET A CA 1
ATOM 549 C C . MET A 1 71 ? 1.064 7.131 -1.830 1.00 93.38 71 MET A C 1
ATOM 551 O O . MET A 1 71 ? 0.987 8.022 -2.666 1.00 93.38 71 MET A O 1
ATOM 555 N N . GLN A 1 72 ? 1.109 7.408 -0.524 1.00 92.62 72 GLN A N 1
ATOM 556 C CA . GLN A 1 72 ? 1.276 8.755 0.040 1.00 92.62 72 GLN A CA 1
ATOM 557 C C . GLN A 1 72 ? 2.750 9.126 0.279 1.00 92.62 72 GLN A C 1
ATOM 559 O O . GLN A 1 72 ? 3.017 10.249 0.681 1.00 92.62 72 GLN A O 1
ATOM 564 N N . GLY A 1 73 ? 3.697 8.228 -0.012 1.00 94.12 73 GLY A N 1
ATOM 565 C CA . GLY A 1 73 ? 5.140 8.432 0.148 1.00 94.12 73 GLY A CA 1
ATOM 566 C C . GLY A 1 73 ? 5.693 7.970 1.498 1.00 94.12 73 GLY A C 1
ATOM 567 O O . GLY A 1 73 ? 6.878 8.150 1.755 1.00 94.12 73 GLY A O 1
ATOM 568 N N . ALA A 1 74 ? 4.868 7.377 2.373 1.00 96.31 74 ALA A N 1
ATOM 569 C CA . ALA A 1 74 ? 5.284 6.929 3.705 1.00 96.31 74 ALA A CA 1
ATOM 570 C C . ALA A 1 74 ? 6.030 5.580 3.662 1.00 96.31 74 ALA A C 1
ATOM 572 O O . ALA A 1 74 ? 5.600 4.600 4.270 1.00 96.31 74 ALA A O 1
ATOM 573 N N . LEU A 1 75 ? 7.137 5.538 2.921 1.00 97.62 75 LEU A N 1
ATOM 574 C CA . LEU A 1 75 ? 8.008 4.383 2.700 1.00 97.62 75 LEU A CA 1
ATOM 575 C C . LEU A 1 75 ? 9.456 4.790 3.005 1.00 97.62 75 LEU A C 1
ATOM 577 O O . LEU A 1 75 ? 9.899 5.851 2.565 1.00 97.62 75 LEU A O 1
ATOM 581 N N . SER A 1 76 ? 10.187 3.964 3.754 1.00 97.25 76 SER A N 1
ATOM 582 C CA . SER A 1 76 ? 11.602 4.214 4.026 1.00 97.25 76 SER A CA 1
ATOM 583 C C . SER A 1 76 ? 12.411 4.166 2.721 1.00 97.25 76 SER A C 1
ATOM 585 O O . SER A 1 76 ? 12.159 3.296 1.882 1.00 97.25 76 SER A O 1
ATOM 587 N N . PRO A 1 77 ? 13.376 5.078 2.515 1.00 95.19 77 PRO A N 1
ATOM 588 C CA . PRO A 1 77 ? 14.142 5.123 1.276 1.00 95.19 77 PRO A CA 1
ATOM 589 C C . PRO A 1 77 ? 15.014 3.875 1.119 1.00 95.19 77 PRO A C 1
ATOM 591 O O . PRO A 1 77 ? 15.583 3.380 2.095 1.00 95.19 77 PRO A O 1
ATOM 594 N N . LEU A 1 78 ? 15.145 3.398 -0.122 1.00 95.50 78 LEU A N 1
ATOM 595 C CA . LEU A 1 78 ? 16.154 2.401 -0.485 1.00 95.50 78 LEU A CA 1
ATOM 596 C C . LEU A 1 78 ? 17.565 2.954 -0.239 1.00 95.50 78 LEU A C 1
ATOM 598 O O . LEU A 1 78 ? 17.786 4.167 -0.206 1.00 95.50 78 LEU A O 1
ATOM 602 N N . GLU A 1 79 ? 18.538 2.056 -0.085 1.00 92.69 79 GLU A N 1
ATOM 603 C CA . GLU A 1 79 ? 19.932 2.440 0.150 1.00 92.69 79 GLU A CA 1
ATOM 604 C C . GLU A 1 79 ? 20.412 3.455 -0.904 1.00 92.69 79 GLU A C 1
ATOM 606 O O . GLU A 1 79 ? 20.250 3.224 -2.105 1.00 92.69 79 GLU A O 1
ATOM 611 N N . ARG A 1 80 ? 21.030 4.554 -0.446 1.00 90.62 80 ARG A N 1
ATOM 612 C CA . ARG A 1 80 ? 21.595 5.644 -1.273 1.00 90.62 80 ARG A CA 1
ATOM 613 C C . ARG A 1 80 ? 20.579 6.459 -2.078 1.00 90.62 80 ARG A C 1
ATOM 615 O O . ARG A 1 80 ? 20.988 7.277 -2.895 1.00 90.62 80 ARG A O 1
ATOM 622 N N . VAL A 1 81 ? 19.281 6.299 -1.833 1.00 93.69 81 VAL A N 1
ATOM 623 C CA . VAL A 1 81 ? 18.264 7.167 -2.434 1.00 93.69 81 VAL A CA 1
ATOM 624 C C . VAL A 1 81 ? 18.069 8.416 -1.582 1.00 93.69 81 VAL A C 1
ATOM 626 O O . VAL A 1 81 ? 17.640 8.323 -0.432 1.00 93.69 81 VAL A O 1
ATOM 629 N N . ASP A 1 82 ? 18.325 9.588 -2.164 1.00 91.75 82 ASP A N 1
ATOM 630 C CA . ASP A 1 82 ? 17.863 10.861 -1.611 1.00 91.75 82 ASP A CA 1
ATOM 631 C C . ASP A 1 82 ? 16.488 11.206 -2.189 1.00 91.75 82 ASP A C 1
ATOM 633 O O . ASP A 1 82 ? 16.363 11.583 -3.351 1.00 91.75 82 ASP A O 1
ATOM 637 N N . ILE A 1 83 ? 15.444 11.087 -1.366 1.00 92.19 83 ILE A N 1
ATOM 638 C CA . ILE A 1 83 ? 14.071 11.424 -1.766 1.00 92.19 83 ILE A CA 1
ATOM 639 C C . ILE A 1 83 ? 13.935 12.902 -2.132 1.00 92.19 83 ILE A C 1
ATOM 641 O O . ILE A 1 83 ? 13.013 13.245 -2.852 1.00 92.19 83 ILE A O 1
ATOM 645 N N . LYS A 1 84 ? 14.824 13.792 -1.682 1.00 92.00 84 LYS A N 1
ATOM 646 C CA . LYS A 1 84 ? 14.732 15.225 -1.997 1.00 92.00 84 LYS A CA 1
ATOM 647 C C . LYS A 1 84 ? 15.184 15.576 -3.416 1.00 92.00 84 LYS A C 1
ATOM 649 O O . LYS A 1 84 ? 14.981 16.718 -3.829 1.00 92.00 84 LYS A O 1
ATOM 654 N N . ASP A 1 85 ? 15.758 14.621 -4.147 1.00 91.69 85 ASP A N 1
ATOM 655 C CA . ASP A 1 85 ? 16.147 14.783 -5.548 1.00 91.69 85 ASP A CA 1
ATOM 656 C C . ASP A 1 85 ? 14.946 15.197 -6.423 1.00 91.69 85 ASP A C 1
ATOM 658 O O . ASP A 1 85 ? 13.816 14.736 -6.228 1.00 91.69 85 ASP A O 1
ATOM 662 N N . GLU A 1 86 ? 15.186 16.082 -7.393 1.00 90.62 86 GLU A N 1
ATOM 663 C CA . GLU A 1 86 ? 14.165 16.616 -8.304 1.00 90.62 86 GLU A CA 1
ATOM 664 C C . GLU A 1 86 ? 13.457 15.515 -9.101 1.00 90.62 86 GLU A C 1
ATOM 666 O O . GLU A 1 86 ? 12.268 15.633 -9.393 1.00 90.62 86 GLU A O 1
ATOM 671 N N . ARG A 1 87 ? 14.134 14.394 -9.362 1.00 88.12 87 ARG A N 1
ATOM 672 C CA . ARG A 1 87 ? 13.555 13.214 -10.008 1.00 88.12 87 ARG A CA 1
ATOM 673 C C . ARG A 1 87 ? 12.305 12.689 -9.301 1.00 88.12 87 ARG A C 1
ATOM 675 O O . ARG A 1 87 ? 11.428 12.123 -9.950 1.00 88.12 87 ARG A O 1
ATOM 682 N N . PHE A 1 88 ? 12.225 12.842 -7.979 1.00 91.56 88 PHE A N 1
ATOM 683 C CA . PHE A 1 88 ? 11.063 12.406 -7.208 1.00 91.56 88 PHE A CA 1
ATOM 684 C C . PHE A 1 88 ? 9.951 13.450 -7.166 1.00 91.56 88 PHE A C 1
ATOM 686 O O . PHE A 1 88 ? 8.898 13.161 -6.601 1.00 91.56 88 PHE A O 1
ATOM 693 N N . ALA A 1 89 ? 10.138 14.650 -7.724 1.00 90.25 89 ALA A N 1
ATOM 694 C CA . ALA A 1 89 ? 9.107 15.676 -7.731 1.00 90.25 89 ALA A CA 1
ATOM 695 C C . ALA A 1 89 ? 7.815 15.160 -8.405 1.00 90.25 89 ALA A C 1
ATOM 697 O O . ALA A 1 89 ? 7.871 14.436 -9.398 1.00 90.25 89 ALA A O 1
ATOM 698 N N . PRO A 1 90 ? 6.627 15.498 -7.867 1.00 89.69 90 PRO A N 1
ATOM 699 C CA . PRO A 1 90 ? 6.376 16.364 -6.708 1.00 89.69 90 PRO A CA 1
ATOM 700 C C . PRO A 1 90 ? 6.378 15.611 -5.357 1.00 89.69 90 PRO A C 1
ATOM 702 O O . PRO A 1 90 ? 5.934 16.144 -4.342 1.00 89.69 90 PRO A O 1
ATOM 705 N N . ARG A 1 91 ? 6.823 14.350 -5.329 1.00 86.38 91 ARG A N 1
ATOM 706 C CA . ARG A 1 91 ? 6.981 13.501 -4.133 1.00 86.38 91 ARG A CA 1
ATOM 707 C C . ARG A 1 91 ? 8.388 13.544 -3.545 1.00 86.38 91 ARG A C 1
ATOM 709 O O . ARG A 1 91 ? 8.756 12.660 -2.776 1.00 86.38 91 ARG A O 1
ATOM 716 N N . ASN A 1 92 ? 9.143 14.598 -3.830 1.00 91.31 92 ASN A N 1
ATOM 717 C CA . ASN A 1 92 ? 10.489 14.793 -3.317 1.00 91.31 92 ASN A CA 1
ATOM 718 C C . ASN A 1 92 ? 10.513 15.317 -1.868 1.00 91.31 92 ASN A C 1
ATOM 720 O O . ASN A 1 92 ? 11.240 16.246 -1.511 1.00 91.31 92 ASN A O 1
ATOM 724 N N . SER A 1 93 ? 9.666 14.742 -1.013 1.00 91.12 93 SER A N 1
ATOM 725 C CA . SER A 1 93 ? 9.555 15.077 0.401 1.00 91.12 93 SER A CA 1
ATOM 726 C C . SER A 1 93 ? 9.484 13.810 1.249 1.00 91.12 93 SER A C 1
ATOM 728 O O . SER A 1 93 ? 8.897 12.796 0.871 1.00 91.12 93 SER A O 1
ATOM 730 N N . THR A 1 94 ? 10.098 13.856 2.429 1.00 92.94 94 THR A N 1
ATOM 731 C CA . THR A 1 94 ? 10.064 12.732 3.366 1.00 92.94 94 THR A CA 1
ATOM 732 C C . THR A 1 94 ? 8.711 12.689 4.066 1.00 92.94 94 THR A C 1
ATOM 734 O O . THR A 1 94 ? 8.481 13.405 5.045 1.00 92.94 94 THR A O 1
ATOM 737 N N . VAL A 1 95 ? 7.815 11.836 3.572 1.00 95.38 95 VAL A N 1
ATOM 738 C CA . VAL A 1 95 ? 6.520 11.598 4.210 1.00 95.38 95 VAL A CA 1
ATOM 739 C C . VAL A 1 95 ? 6.673 10.551 5.307 1.00 95.38 95 VAL A C 1
ATOM 741 O O . VAL A 1 95 ? 7.212 9.465 5.095 1.00 95.38 95 VAL A O 1
ATOM 744 N N . ARG A 1 96 ? 6.181 10.885 6.498 1.00 96.44 96 ARG A N 1
ATOM 745 C CA . ARG A 1 96 ? 6.185 10.021 7.686 1.00 96.44 96 ARG A CA 1
ATOM 746 C C . ARG A 1 96 ? 4.754 9.818 8.168 1.00 96.44 96 ARG A C 1
ATOM 748 O O . ARG A 1 96 ? 3.842 10.532 7.753 1.00 96.44 96 ARG A O 1
ATOM 755 N N . MET A 1 97 ? 4.531 8.854 9.046 1.00 96.56 97 MET A N 1
ATOM 756 C CA . MET A 1 97 ? 3.210 8.557 9.588 1.00 96.56 97 MET A CA 1
ATOM 757 C C . MET A 1 97 ? 3.218 8.408 11.104 1.00 96.56 97 MET A C 1
ATOM 759 O O . MET A 1 97 ? 4.214 8.023 11.707 1.00 96.56 97 MET A O 1
ATOM 763 N N . ARG A 1 98 ? 2.072 8.692 11.718 1.00 95.75 98 ARG A N 1
ATOM 764 C CA . ARG A 1 98 ? 1.762 8.328 13.105 1.00 95.75 98 ARG A CA 1
ATOM 765 C C . ARG A 1 98 ? 0.490 7.494 13.144 1.00 95.75 98 ARG A C 1
ATOM 767 O O . ARG A 1 98 ? -0.336 7.594 12.232 1.00 95.75 98 ARG A O 1
ATOM 774 N N . SER A 1 99 ? 0.291 6.742 14.227 1.00 94.81 99 SER A N 1
ATOM 775 C CA . SER A 1 99 ? -0.969 6.021 14.450 1.00 94.81 99 SER A CA 1
ATOM 776 C C . SER A 1 99 ? -2.167 6.974 14.388 1.00 94.81 99 SER A C 1
ATOM 778 O O . SER A 1 99 ? -3.137 6.714 13.679 1.00 94.81 99 SER A O 1
ATOM 780 N N . THR A 1 100 ? -2.066 8.132 15.045 1.00 91.88 100 THR A N 1
ATOM 781 C CA . THR A 1 100 ? -3.050 9.222 15.023 1.00 91.88 100 THR A CA 1
ATOM 782 C C . THR A 1 100 ? -2.347 10.578 14.900 1.00 91.88 100 THR A C 1
ATOM 784 O O . THR A 1 100 ? -1.151 10.707 15.155 1.00 91.88 100 THR A O 1
ATOM 787 N N . GLY A 1 101 ? -3.094 11.609 14.494 1.00 89.00 101 GLY A N 1
ATOM 788 C CA . GLY A 1 101 ? -2.597 12.986 14.430 1.00 89.00 101 GLY A CA 1
ATOM 789 C C . GLY A 1 101 ? -1.670 13.253 13.240 1.00 89.00 101 GLY A C 1
ATOM 790 O O . GLY A 1 101 ? -0.459 13.052 13.308 1.00 89.00 101 GLY A O 1
ATOM 791 N N . SER A 1 102 ? -2.227 13.784 12.156 1.00 91.00 102 SER A N 1
ATOM 792 C CA . SER A 1 102 ? -1.463 14.282 11.007 1.00 91.00 102 SER A CA 1
ATOM 793 C C . SER A 1 102 ? -0.881 15.678 11.268 1.00 91.00 102 SER A C 1
ATOM 795 O O . SER A 1 102 ? -1.490 16.479 11.978 1.00 91.00 102 SER A O 1
ATOM 797 N N . ASP A 1 103 ? 0.234 16.005 10.622 1.00 91.88 103 ASP A N 1
ATOM 798 C CA . ASP A 1 103 ? 0.810 17.351 10.542 1.00 91.88 103 ASP A CA 1
ATOM 799 C C . ASP A 1 103 ? 1.266 17.613 9.098 1.00 91.88 103 ASP A C 1
ATOM 801 O O . ASP A 1 103 ? 2.346 17.197 8.677 1.00 91.88 103 ASP A O 1
ATOM 805 N N . ALA A 1 104 ? 0.422 18.296 8.319 1.00 90.19 104 ALA A N 1
ATOM 806 C CA . ALA A 1 104 ? 0.680 18.553 6.902 1.00 90.19 104 ALA A CA 1
ATOM 807 C C . ALA A 1 104 ? 1.923 19.430 6.671 1.00 90.19 104 ALA A C 1
ATOM 809 O O . ALA A 1 104 ? 2.642 19.224 5.695 1.00 90.19 104 ALA A O 1
ATOM 810 N N . LYS A 1 105 ? 2.226 20.367 7.584 1.00 90.75 105 LYS A N 1
ATOM 811 C CA . LYS A 1 105 ? 3.408 21.240 7.465 1.00 90.75 105 LYS A CA 1
ATOM 812 C C . LYS A 1 105 ? 4.705 20.443 7.597 1.00 90.75 105 LYS A C 1
ATOM 814 O O . LYS A 1 105 ? 5.705 20.807 6.992 1.00 90.75 105 LYS A O 1
ATOM 819 N N . LYS A 1 106 ? 4.675 19.347 8.359 1.00 91.12 106 LYS A N 1
ATOM 820 C CA . LYS A 1 106 ? 5.822 18.456 8.589 1.00 91.12 106 LYS A CA 1
ATOM 821 C C . LYS A 1 106 ? 5.786 17.165 7.765 1.00 91.12 106 LYS A C 1
ATOM 823 O O . LYS A 1 106 ? 6.578 16.262 8.043 1.00 91.12 106 LYS A O 1
ATOM 828 N N . GLN A 1 107 ? 4.884 17.083 6.780 1.00 93.81 107 GLN A N 1
ATOM 829 C CA . GLN A 1 107 ? 4.681 15.904 5.927 1.00 93.81 107 GLN A CA 1
ATOM 830 C C . GLN A 1 107 ? 4.398 14.628 6.739 1.00 93.81 107 GLN A C 1
ATOM 832 O O . GLN A 1 107 ? 4.926 13.554 6.459 1.00 93.81 107 GLN A O 1
ATOM 837 N N . VAL A 1 108 ? 3.562 14.750 7.775 1.00 94.94 108 VAL A N 1
ATOM 838 C CA . VAL A 1 108 ? 3.136 13.620 8.608 1.00 94.94 108 VAL A CA 1
ATOM 839 C C . VAL A 1 108 ? 1.674 13.288 8.352 1.00 94.94 108 VAL A C 1
ATOM 841 O O . VAL A 1 108 ? 0.780 14.077 8.662 1.00 94.94 108 VAL A O 1
ATOM 844 N N . ILE A 1 109 ? 1.416 12.098 7.818 1.00 94.62 109 ILE A N 1
ATOM 845 C CA . ILE A 1 109 ? 0.066 11.545 7.666 1.00 94.62 109 ILE A CA 1
ATOM 846 C C . ILE A 1 109 ? -0.355 10.785 8.931 1.00 94.62 109 ILE A C 1
ATOM 848 O O . ILE A 1 109 ? 0.476 10.406 9.757 1.00 94.62 109 ILE A O 1
ATOM 852 N N . SER A 1 110 ? -1.653 10.529 9.086 1.00 93.81 110 SER A N 1
ATOM 853 C CA . SER A 1 110 ? -2.159 9.647 10.141 1.00 93.81 110 SER A CA 1
ATOM 854 C C . SER A 1 110 ? -2.677 8.329 9.565 1.00 93.81 110 SER A C 1
ATOM 856 O O . SER A 1 110 ? -3.358 8.297 8.529 1.00 93.81 110 SER A O 1
ATOM 858 N N . TRP A 1 111 ? -2.357 7.227 10.242 1.00 96.06 111 TRP A N 1
ATOM 859 C CA . TRP A 1 111 ? -2.882 5.905 9.919 1.00 96.06 111 TRP A CA 1
ATOM 860 C C . TRP A 1 111 ? -4.387 5.845 10.182 1.00 96.06 111 TRP A C 1
ATOM 862 O O . TRP A 1 111 ? -5.163 5.594 9.256 1.00 96.06 111 TRP A O 1
ATOM 872 N N . ASN A 1 112 ? -4.791 6.186 11.407 1.00 93.19 112 ASN A N 1
ATOM 873 C CA . ASN A 1 112 ? -6.179 6.370 11.810 1.00 93.19 112 ASN A CA 1
ATOM 874 C C . ASN A 1 112 ? -6.682 7.783 11.465 1.00 93.19 112 ASN A C 1
ATOM 876 O O . ASN A 1 112 ? -5.885 8.731 11.382 1.00 93.19 112 ASN A O 1
ATOM 880 N N . PRO A 1 113 ? -8.002 7.969 11.293 1.00 85.94 113 PRO A N 1
ATOM 881 C CA . PRO A 1 113 ? -8.612 9.295 11.264 1.00 85.94 113 PRO A CA 1
ATOM 882 C C . PRO A 1 113 ? -8.261 10.101 12.522 1.00 85.94 113 PRO A C 1
ATOM 884 O O . PRO A 1 113 ? -8.045 9.547 13.597 1.00 85.94 113 PRO A O 1
ATOM 887 N N . SER A 1 114 ? -8.218 11.429 12.408 1.00 72.38 114 SER A N 1
ATOM 888 C CA . SER A 1 114 ? -7.808 12.314 13.510 1.00 72.38 114 SER A CA 1
ATOM 889 C C . SER A 1 114 ? -8.850 12.470 14.629 1.00 72.38 114 SER A C 1
ATOM 891 O O . SER A 1 114 ? -8.642 13.280 15.528 1.00 72.38 114 SER A O 1
ATOM 893 N N . GLY A 1 115 ? -9.967 11.736 14.569 1.00 65.06 115 GLY A N 1
ATOM 894 C CA . GLY A 1 115 ? -11.041 11.760 15.569 1.00 65.06 115 GLY A CA 1
ATOM 895 C C . GLY A 1 115 ? -11.856 13.057 15.604 1.00 65.06 115 GLY A C 1
ATOM 896 O O . GLY A 1 115 ? -12.745 13.198 16.437 1.00 65.06 115 GLY A O 1
ATOM 897 N N . ARG A 1 116 ? -11.575 14.014 14.710 1.00 66.56 116 ARG A N 1
ATOM 898 C CA . ARG A 1 116 ? -12.369 15.239 14.566 1.00 66.56 116 ARG A CA 1
ATOM 899 C C . ARG A 1 116 ? -13.613 14.941 13.720 1.00 66.56 116 ARG A C 1
ATOM 901 O O . ARG A 1 116 ? -13.495 14.215 12.732 1.00 66.56 116 ARG A O 1
ATOM 908 N N . PRO A 1 117 ? -14.784 15.516 14.044 1.00 62.59 117 PRO A N 1
ATOM 909 C CA . PRO A 1 117 ? -15.973 15.363 13.213 1.00 62.59 117 PRO A CA 1
ATOM 910 C C . PRO A 1 117 ? -15.676 15.707 11.746 1.00 62.59 117 PRO A C 1
ATOM 912 O O . PRO A 1 117 ? -15.065 16.734 11.456 1.00 62.59 117 PRO A O 1
ATOM 915 N N . GLY A 1 118 ? -16.068 14.821 10.828 1.00 62.88 118 GLY A N 1
ATOM 916 C CA . GLY A 1 118 ? -15.848 14.991 9.389 1.00 62.88 118 GLY A CA 1
ATOM 917 C C . GLY A 1 118 ? -14.444 14.639 8.879 1.00 62.88 118 GLY A C 1
ATOM 918 O O . GLY A 1 118 ? -14.211 14.753 7.676 1.00 62.88 118 GLY A O 1
ATOM 919 N N . THR A 1 119 ? -13.505 14.190 9.727 1.00 68.56 119 THR A N 1
ATOM 920 C CA . THR A 1 119 ? -12.201 13.707 9.245 1.00 68.56 119 THR A CA 1
ATOM 921 C C . THR A 1 119 ? -12.232 12.211 8.945 1.00 68.56 119 THR A C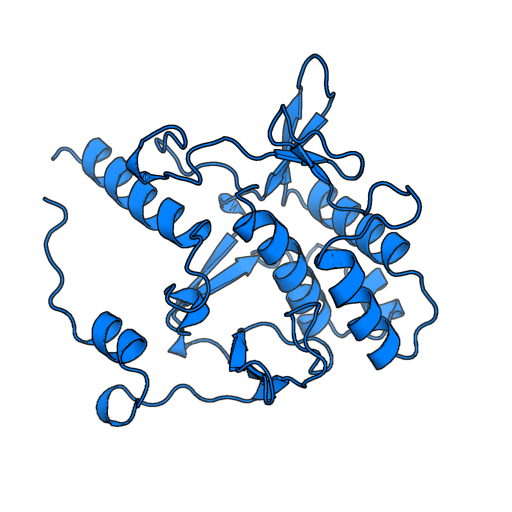 1
ATOM 923 O O . THR A 1 119 ? -12.661 11.389 9.747 1.00 68.56 119 THR A O 1
ATOM 926 N N . SER A 1 120 ? -11.764 11.855 7.752 1.00 79.06 120 SER A N 1
ATOM 927 C CA . SER A 1 120 ? -11.692 10.483 7.250 1.00 79.06 120 SER A CA 1
ATOM 928 C C . SER A 1 120 ? -10.432 10.322 6.398 1.00 79.06 120 SER A C 1
ATOM 930 O O . SER A 1 120 ? -9.803 11.305 5.997 1.00 79.06 120 SER A O 1
ATOM 932 N N . ASN A 1 121 ? -10.038 9.084 6.128 1.00 89.00 121 ASN A N 1
ATOM 933 C CA . ASN A 1 121 ? -9.011 8.762 5.147 1.00 89.00 121 ASN A CA 1
ATOM 934 C C . ASN A 1 121 ? -9.445 7.538 4.323 1.00 89.00 121 ASN A C 1
ATOM 936 O O . ASN A 1 121 ? -10.425 6.864 4.634 1.00 89.00 121 ASN A O 1
ATOM 940 N N . SER A 1 122 ? -8.722 7.243 3.244 1.00 91.12 122 SER A N 1
ATOM 941 C CA . SER A 1 122 ? -9.072 6.121 2.366 1.00 91.12 122 SER A CA 1
ATOM 942 C C . SER A 1 122 ? -9.055 4.762 3.074 1.00 91.12 122 SER A C 1
ATOM 944 O O . SER A 1 122 ? -9.796 3.875 2.661 1.00 91.12 122 SER A O 1
ATOM 946 N N . ARG A 1 123 ? -8.260 4.604 4.142 1.00 94.56 123 ARG A N 1
ATOM 947 C CA . ARG A 1 123 ? -8.147 3.359 4.918 1.00 94.56 123 ARG A CA 1
ATOM 948 C C . ARG A 1 123 ? -9.421 3.050 5.689 1.00 94.56 123 ARG A C 1
ATOM 950 O O . ARG A 1 123 ? -9.928 1.941 5.559 1.00 94.56 123 ARG A O 1
ATOM 957 N N . VAL A 1 124 ? -9.949 4.017 6.446 1.00 94.06 124 VAL A N 1
ATOM 958 C CA . VAL A 1 124 ? -11.192 3.802 7.206 1.00 94.06 124 VAL A CA 1
ATOM 959 C C . VAL A 1 124 ? -12.364 3.569 6.254 1.00 94.06 124 VAL A C 1
ATOM 961 O O . VAL A 1 124 ? -13.076 2.589 6.410 1.00 94.06 124 VAL A O 1
ATOM 964 N N . ALA A 1 125 ? -12.457 4.356 5.176 1.00 93.94 125 ALA A N 1
ATOM 965 C CA . ALA A 1 125 ? -13.522 4.214 4.188 1.00 93.94 125 ALA A CA 1
ATOM 966 C C . ALA A 1 125 ? -13.474 2.870 3.437 1.00 93.94 125 ALA A C 1
ATOM 968 O O . ALA A 1 125 ? -14.514 2.320 3.092 1.00 93.94 125 ALA A O 1
ATOM 969 N N . PHE A 1 126 ? -12.285 2.319 3.166 1.00 96.38 126 PHE A N 1
ATOM 970 C CA . PHE A 1 126 ? -12.171 0.964 2.620 1.00 96.38 126 PHE A CA 1
ATOM 971 C C . PHE A 1 126 ? -12.618 -0.094 3.636 1.00 96.38 126 PHE A C 1
ATOM 973 O O . PHE A 1 126 ? -13.381 -0.991 3.281 1.00 96.38 126 PHE A O 1
ATOM 980 N N . LEU A 1 127 ? -12.182 0.025 4.892 1.00 95.81 127 LEU A N 1
ATOM 981 C CA . LEU A 1 127 ? -12.564 -0.909 5.948 1.00 95.81 127 LEU A CA 1
ATOM 982 C C . LEU A 1 127 ? -14.060 -0.898 6.239 1.00 95.81 127 LEU A C 1
ATOM 984 O O . LEU A 1 127 ? -14.618 -1.972 6.411 1.00 95.81 127 LEU A O 1
ATOM 988 N N . ASP A 1 128 ? -14.717 0.261 6.221 1.00 95.00 128 ASP A N 1
ATOM 989 C CA . ASP A 1 128 ? -16.172 0.349 6.384 1.00 95.00 128 ASP A CA 1
ATOM 990 C C . ASP A 1 128 ? -16.899 -0.540 5.358 1.00 95.00 128 ASP A C 1
ATOM 992 O O . ASP A 1 128 ? -17.834 -1.262 5.705 1.00 95.00 128 ASP A O 1
ATOM 996 N N . LYS A 1 129 ? -16.416 -0.581 4.107 1.00 96.69 129 LYS A N 1
ATOM 997 C CA . LYS A 1 129 ? -16.968 -1.469 3.070 1.00 96.69 129 LYS A CA 1
ATOM 998 C C . LYS A 1 129 ? -16.690 -2.946 3.347 1.00 96.69 129 LYS A C 1
ATOM 1000 O O . LYS A 1 129 ? -17.573 -3.775 3.155 1.00 96.69 129 LYS A O 1
ATOM 1005 N N . VAL A 1 130 ? -15.478 -3.282 3.791 1.00 97.12 130 VAL A N 1
ATOM 1006 C CA . VAL A 1 130 ? -15.107 -4.664 4.145 1.00 97.12 130 VAL A CA 1
ATOM 1007 C C . VAL A 1 130 ? -15.950 -5.170 5.316 1.00 97.12 130 VAL A C 1
ATOM 1009 O O . VAL A 1 130 ? -16.469 -6.279 5.268 1.00 97.12 130 VAL A O 1
ATOM 1012 N N . ILE A 1 131 ? -16.128 -4.349 6.346 1.00 95.88 131 ILE A N 1
ATOM 1013 C CA . ILE A 1 131 ? -16.910 -4.662 7.546 1.00 95.88 131 ILE A CA 1
ATOM 1014 C C . ILE A 1 131 ? -18.386 -4.854 7.195 1.00 95.88 131 ILE A C 1
ATOM 1016 O O . ILE A 1 131 ? -18.992 -5.830 7.636 1.00 95.88 131 ILE A O 1
ATOM 1020 N N . ALA A 1 132 ? -18.938 -3.983 6.343 1.00 95.94 132 ALA A N 1
ATOM 1021 C CA . ALA A 1 132 ? -20.289 -4.142 5.816 1.00 95.94 132 ALA A CA 1
ATOM 1022 C C . ALA A 1 132 ? -20.448 -5.466 5.045 1.00 95.94 132 ALA A C 1
ATOM 1024 O O . ALA A 1 132 ? -21.411 -6.191 5.280 1.00 95.94 132 ALA A O 1
ATOM 1025 N N . ALA A 1 133 ? -19.481 -5.826 4.192 1.00 96.56 133 ALA A N 1
ATOM 1026 C CA . ALA A 1 133 ? -19.485 -7.099 3.465 1.00 96.56 133 ALA A CA 1
ATOM 1027 C C . ALA A 1 133 ? -19.325 -8.328 4.382 1.00 96.56 133 A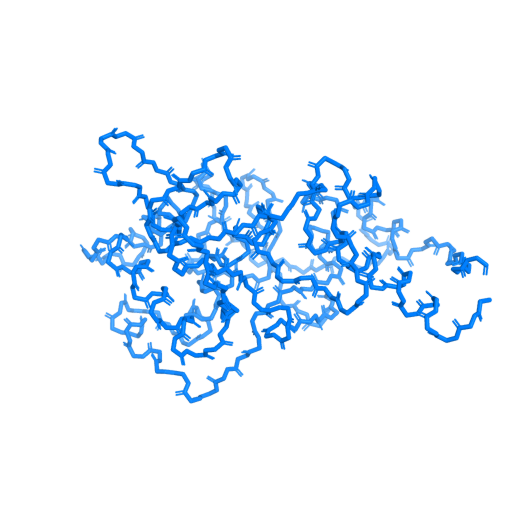LA A C 1
ATOM 1029 O O . ALA A 1 133 ? -19.808 -9.410 4.058 1.00 96.56 133 ALA A O 1
ATOM 1030 N N . LEU A 1 134 ? -18.661 -8.173 5.531 1.00 96.44 134 LEU A N 1
ATOM 1031 C CA . LEU A 1 134 ? -18.548 -9.212 6.558 1.00 96.44 134 LEU A CA 1
ATOM 1032 C C . LEU A 1 134 ? -19.799 -9.331 7.439 1.00 96.44 134 LEU A C 1
ATOM 1034 O O . LEU A 1 134 ? -19.925 -10.319 8.158 1.00 96.44 134 LEU A O 1
ATOM 1038 N N . GLY A 1 135 ? -20.689 -8.332 7.438 1.00 95.62 135 GLY A N 1
ATOM 1039 C CA . GLY A 1 135 ? -21.785 -8.245 8.406 1.00 95.62 135 GLY A CA 1
ATOM 1040 C C . GLY A 1 135 ? -21.293 -8.127 9.856 1.00 95.62 135 GLY A C 1
ATOM 1041 O O . GLY A 1 135 ? -21.978 -8.560 10.780 1.00 95.62 135 GLY A O 1
ATOM 1042 N N . ASN A 1 136 ? -20.087 -7.587 10.068 1.00 93.75 136 ASN A N 1
ATOM 1043 C CA . ASN A 1 136 ? -19.457 -7.488 11.384 1.00 93.75 136 ASN A CA 1
ATOM 1044 C C . ASN A 1 136 ? -19.709 -6.091 11.991 1.00 93.75 136 ASN A C 1
ATOM 1046 O O . ASN A 1 136 ? -19.594 -5.104 11.276 1.00 93.75 136 ASN A O 1
ATOM 1050 N N . PRO A 1 137 ? -20.033 -5.948 13.288 1.00 93.19 137 PRO A N 1
ATOM 1051 C CA . PRO A 1 137 ? -20.292 -4.635 13.889 1.00 93.19 137 PRO A CA 1
ATOM 1052 C C . PRO A 1 137 ? -19.035 -3.928 14.427 1.00 93.19 137 PRO A C 1
ATOM 1054 O O . PRO A 1 137 ? -19.142 -2.833 14.981 1.00 93.19 137 PRO A O 1
ATOM 1057 N N . THR A 1 138 ? -17.848 -4.538 14.331 1.00 93.88 138 THR A N 1
ATOM 1058 C CA . THR A 1 138 ? -16.610 -3.956 14.873 1.00 93.88 138 THR A CA 1
ATOM 1059 C C . THR A 1 138 ? -16.295 -2.634 14.166 1.00 93.88 138 THR A C 1
ATOM 1061 O O . THR A 1 138 ? -16.205 -2.621 12.940 1.00 93.88 138 THR A O 1
ATOM 1064 N N . PRO A 1 139 ? -16.064 -1.526 14.893 1.00 92.75 139 PRO A N 1
ATOM 1065 C CA . PRO A 1 139 ? -15.731 -0.248 14.270 1.00 92.75 139 PRO A CA 1
ATOM 1066 C C . PRO A 1 139 ? -14.439 -0.313 13.440 1.00 92.75 139 PRO A C 1
ATOM 1068 O O . PRO A 1 139 ? -13.413 -0.812 13.910 1.00 92.75 139 PRO A O 1
ATOM 1071 N N . ALA A 1 140 ? -14.441 0.279 12.240 1.00 93.94 140 ALA A N 1
ATOM 1072 C CA . ALA A 1 140 ? -13.269 0.311 11.357 1.00 93.94 140 ALA A CA 1
ATOM 1073 C C . ALA A 1 140 ? -12.022 0.910 12.021 1.00 93.94 140 ALA A C 1
ATOM 1075 O O . ALA A 1 140 ? -10.911 0.427 11.809 1.00 93.94 140 ALA A O 1
ATOM 1076 N N . ALA A 1 141 ? -12.200 1.926 12.871 1.00 91.75 141 ALA A N 1
ATOM 1077 C CA . ALA A 1 141 ? -11.110 2.531 13.633 1.00 91.75 141 ALA A CA 1
ATOM 1078 C C . ALA A 1 141 ? -10.425 1.531 14.585 1.00 91.75 141 ALA A C 1
ATOM 1080 O O . ALA A 1 141 ? -9.202 1.530 14.689 1.00 91.75 141 ALA A O 1
ATOM 1081 N N . THR A 1 142 ? -11.186 0.636 15.224 1.00 93.62 142 THR A N 1
ATOM 1082 C CA . THR A 1 142 ? -10.638 -0.414 16.097 1.00 93.62 142 THR A CA 1
ATOM 1083 C C . THR A 1 142 ? -9.796 -1.408 15.300 1.00 93.62 142 THR A C 1
ATOM 1085 O O . THR A 1 142 ? -8.712 -1.798 15.734 1.00 93.62 142 THR A O 1
ATOM 1088 N N . ILE A 1 143 ? -10.254 -1.781 14.101 1.00 96.06 143 ILE A N 1
ATOM 1089 C CA . ILE A 1 143 ? -9.505 -2.676 13.210 1.00 96.06 143 ILE A CA 1
ATOM 1090 C C . ILE A 1 143 ? -8.227 -1.989 12.722 1.00 96.06 143 ILE A C 1
ATOM 1092 O O . ILE A 1 143 ? -7.162 -2.599 12.756 1.00 96.06 143 ILE A O 1
ATOM 1096 N N . LEU A 1 144 ? -8.291 -0.711 12.330 1.00 96.19 144 LEU A N 1
ATOM 1097 C CA . LEU A 1 144 ? -7.103 0.051 11.936 1.00 96.19 144 LEU A CA 1
ATOM 1098 C C . LEU A 1 144 ? -6.076 0.165 13.057 1.00 96.19 144 LEU A C 1
ATOM 1100 O O . LEU A 1 144 ? -4.884 0.014 12.789 1.00 96.19 144 LEU A O 1
ATOM 1104 N N . GLU A 1 145 ? -6.510 0.418 14.289 1.00 95.69 145 GLU A N 1
ATOM 1105 C CA . GLU A 1 145 ? -5.624 0.440 15.450 1.00 95.69 145 GLU A CA 1
ATOM 1106 C C . GLU A 1 145 ? -4.954 -0.925 15.670 1.00 95.69 145 GLU A C 1
ATOM 1108 O O . GLU A 1 145 ? -3.746 -0.991 15.906 1.00 95.69 145 GLU A O 1
ATOM 1113 N N . GLY A 1 146 ? -5.710 -2.017 15.521 1.00 96.62 146 GLY A N 1
ATOM 1114 C CA . GLY A 1 146 ? -5.175 -3.378 15.543 1.00 96.62 146 GLY A CA 1
ATOM 1115 C C . GLY A 1 146 ? -4.133 -3.619 14.447 1.00 96.62 146 GLY A C 1
ATOM 1116 O O . GLY A 1 146 ? -3.035 -4.088 14.744 1.00 96.62 146 GLY A O 1
ATOM 1117 N N . CYS A 1 147 ? -4.431 -3.234 13.201 1.00 97.69 147 CYS A N 1
ATOM 1118 C CA . CYS A 1 147 ? -3.493 -3.319 12.078 1.00 97.69 147 CYS A CA 1
ATOM 1119 C C . CYS A 1 147 ? -2.215 -2.517 12.345 1.00 97.69 147 CYS A C 1
ATOM 1121 O O . CYS A 1 147 ? -1.127 -3.008 12.067 1.00 97.69 147 CYS A O 1
ATOM 1123 N N . TRP A 1 148 ? -2.328 -1.310 12.908 1.00 97.62 148 TRP A N 1
ATOM 1124 C CA . TRP A 1 148 ? -1.166 -0.503 13.279 1.00 97.62 148 TRP A CA 1
ATOM 1125 C C . TRP A 1 148 ? -0.275 -1.240 14.282 1.00 97.62 148 TRP A C 1
ATOM 1127 O O . TRP A 1 148 ? 0.908 -1.438 14.019 1.00 97.62 148 TRP A O 1
ATOM 1137 N N . LYS A 1 149 ? -0.852 -1.698 15.402 1.00 96.88 149 LYS A N 1
ATOM 1138 C CA . LYS A 1 149 ? -0.126 -2.429 16.455 1.00 96.88 149 LYS A CA 1
ATOM 1139 C C . LYS A 1 149 ? 0.544 -3.688 15.909 1.00 96.88 149 LYS A C 1
ATOM 1141 O O . LYS A 1 149 ? 1.661 -4.017 16.304 1.00 96.88 149 LYS A O 1
ATOM 1146 N N . LEU A 1 150 ? -0.123 -4.384 14.992 1.00 97.06 150 LEU A N 1
ATOM 1147 C CA . LEU A 1 150 ? 0.411 -5.568 14.329 1.00 97.06 150 LEU A CA 1
ATOM 1148 C C . LEU A 1 150 ? 1.602 -5.233 13.419 1.00 97.06 150 LEU A C 1
ATOM 1150 O O . LEU A 1 150 ? 2.619 -5.914 13.480 1.00 97.06 150 LEU A O 1
ATOM 1154 N N . LEU A 1 151 ? 1.499 -4.180 12.603 1.00 97.75 151 LEU A N 1
ATOM 1155 C CA . LEU A 1 151 ? 2.587 -3.730 11.729 1.00 97.75 151 LEU A CA 1
ATOM 1156 C C . LEU A 1 151 ? 3.796 -3.247 12.542 1.00 97.75 151 LEU A C 1
ATOM 1158 O O . LEU A 1 151 ? 4.931 -3.578 12.208 1.00 97.75 151 LEU A O 1
ATOM 1162 N N . GLU A 1 152 ? 3.555 -2.506 13.623 1.00 97.19 152 GL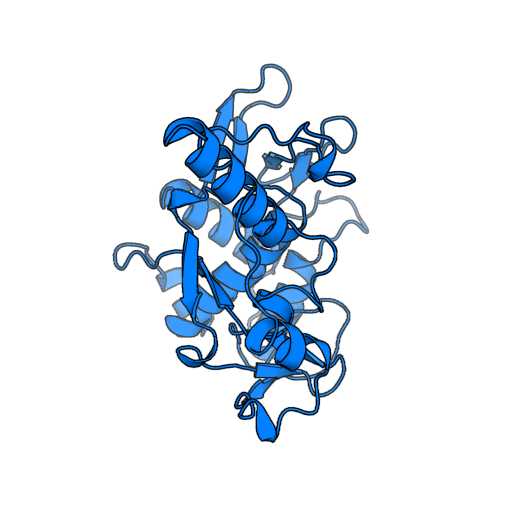U A N 1
ATOM 1163 C CA . GLU A 1 152 ? 4.594 -2.012 14.528 1.00 97.19 152 GLU A CA 1
ATOM 1164 C C . GLU A 1 152 ? 5.311 -3.169 15.239 1.00 97.19 152 GLU A C 1
ATOM 1166 O O . GLU A 1 152 ? 6.522 -3.328 15.097 1.00 97.19 152 GLU A O 1
ATOM 1171 N N . SER A 1 153 ? 4.568 -4.036 15.935 1.00 95.38 153 SER A N 1
ATOM 1172 C CA . SER A 1 153 ? 5.149 -5.184 16.652 1.00 95.38 153 SER A CA 1
ATOM 1173 C C . SER A 1 153 ? 5.743 -6.252 15.728 1.00 95.38 153 SER A C 1
ATOM 1175 O O . SER A 1 153 ? 6.688 -6.936 16.115 1.00 95.38 153 SER A O 1
ATOM 1177 N N . GLY A 1 154 ? 5.235 -6.372 14.498 1.00 95.88 154 GLY A N 1
ATOM 1178 C CA . GLY A 1 154 ? 5.769 -7.251 13.457 1.00 95.88 154 GLY A CA 1
ATOM 1179 C C . GLY A 1 154 ? 7.011 -6.701 12.747 1.00 95.88 154 GLY A C 1
ATOM 1180 O O . GLY A 1 154 ? 7.556 -7.369 11.871 1.00 95.88 154 GLY A O 1
ATOM 1181 N N . GLY A 1 155 ? 7.465 -5.490 13.090 1.00 97.00 155 GLY A N 1
ATOM 1182 C CA . GLY A 1 155 ? 8.651 -4.876 12.491 1.00 97.00 155 GLY A CA 1
ATOM 1183 C C . GLY A 1 155 ? 8.470 -4.484 11.022 1.00 97.00 155 GLY A C 1
ATOM 1184 O O . GLY A 1 155 ? 9.449 -4.464 10.277 1.00 97.00 155 GLY A O 1
ATOM 1185 N N . TYR A 1 156 ? 7.231 -4.203 10.602 1.00 98.31 156 TYR A N 1
ATOM 1186 C CA . TYR A 1 156 ? 6.894 -3.681 9.272 1.00 98.31 156 TYR A CA 1
ATOM 1187 C C . TYR A 1 156 ? 7.088 -2.170 9.154 1.00 98.31 156 TYR A C 1
ATOM 1189 O O . TYR A 1 156 ? 7.044 -1.633 8.048 1.00 98.31 156 TYR A O 1
ATOM 1197 N N . LEU A 1 157 ? 7.282 -1.486 10.281 1.00 98.44 157 LEU A N 1
ATOM 1198 C CA . LEU A 1 157 ? 7.466 -0.045 10.341 1.00 98.44 157 LEU A CA 1
ATOM 1199 C C . LEU A 1 157 ? 8.876 0.284 10.830 1.00 98.44 157 LEU A C 1
ATOM 1201 O O . LEU A 1 157 ? 9.322 -0.246 11.847 1.00 98.44 157 LEU A O 1
ATOM 1205 N N . THR A 1 158 ? 9.556 1.197 10.140 1.00 98.00 158 THR A N 1
ATOM 1206 C CA . THR A 1 158 ? 10.718 1.884 10.708 1.00 98.00 158 THR A CA 1
ATOM 1207 C C . THR A 1 158 ? 10.234 2.977 11.653 1.00 98.00 158 THR A C 1
ATOM 1209 O O . THR A 1 158 ? 9.156 3.538 11.448 1.00 98.00 158 THR A O 1
ATOM 1212 N N . VAL A 1 159 ? 11.022 3.290 12.684 1.00 97.19 159 VAL A N 1
ATOM 1213 C CA . VAL A 1 159 ? 10.717 4.351 13.651 1.00 97.19 159 VAL A CA 1
ATOM 1214 C C . VAL A 1 159 ? 11.868 5.346 13.730 1.00 97.19 159 VAL A C 1
ATOM 1216 O O . VAL A 1 159 ? 13.036 4.969 13.793 1.00 97.19 159 VAL A O 1
ATOM 1219 N N . GLU A 1 160 ? 11.522 6.626 13.740 1.00 94.94 160 GLU A N 1
ATOM 1220 C CA . GLU A 1 160 ? 12.422 7.748 13.974 1.00 94.94 160 GLU A CA 1
ATOM 1221 C C . GLU A 1 160 ? 11.879 8.569 15.151 1.00 94.94 160 GLU A C 1
ATOM 1223 O O . GLU A 1 160 ? 10.682 8.857 15.231 1.00 94.94 160 GLU A O 1
ATOM 1228 N N . SER A 1 161 ? 12.759 8.962 16.070 1.00 93.94 161 SER A N 1
ATOM 1229 C CA . SER A 1 161 ? 12.407 9.845 17.184 1.00 93.94 161 SER A CA 1
ATOM 1230 C C . SER A 1 161 ? 12.545 11.310 16.766 1.00 93.94 161 SER A C 1
ATOM 1232 O O . SER A 1 161 ? 13.644 11.865 16.775 1.00 93.94 161 SER A O 1
ATOM 1234 N N . ASP A 1 162 ? 11.427 11.959 16.438 1.00 93.12 162 ASP A N 1
ATOM 1235 C CA . ASP A 1 162 ? 11.377 13.393 16.144 1.00 93.12 162 ASP A CA 1
ATOM 1236 C C . ASP A 1 162 ? 11.240 14.195 17.450 1.00 93.12 162 ASP A C 1
ATOM 1238 O O . ASP A 1 162 ? 10.372 13.927 18.283 1.00 93.12 162 ASP A O 1
ATOM 1242 N N . ARG A 1 163 ? 12.087 15.218 17.632 1.00 90.19 163 ARG A N 1
ATOM 1243 C CA . ARG A 1 163 ? 12.147 16.012 18.876 1.00 90.19 163 ARG A CA 1
ATOM 1244 C C . ARG A 1 163 ? 10.830 16.697 19.245 1.00 90.19 163 ARG A C 1
ATOM 1246 O O . ARG A 1 163 ? 10.613 16.975 20.419 1.00 90.19 163 ARG A O 1
ATOM 1253 N N . VAL A 1 164 ? 9.986 17.019 18.264 1.00 89.50 164 VAL A N 1
ATOM 1254 C CA . VAL A 1 164 ? 8.732 17.757 18.484 1.00 89.50 164 VAL A CA 1
ATOM 1255 C C . VAL A 1 164 ? 7.522 16.843 18.348 1.00 89.50 164 VAL A C 1
ATOM 1257 O O . VAL A 1 164 ? 6.537 17.010 19.061 1.00 89.50 164 VAL A O 1
ATOM 1260 N N . LEU A 1 165 ? 7.559 15.907 17.402 1.00 89.62 165 LEU A N 1
ATOM 1261 C CA . LEU A 1 165 ? 6.416 15.050 17.092 1.00 89.62 165 LEU A CA 1
ATOM 1262 C C . LEU A 1 165 ? 6.388 13.737 17.877 1.00 89.62 165 LEU A C 1
ATOM 1264 O O . LEU A 1 165 ? 5.345 13.075 17.860 1.00 89.62 165 LEU A O 1
ATOM 1268 N N . GLY A 1 166 ? 7.490 13.383 18.543 1.00 93.31 166 GLY A N 1
ATOM 1269 C CA . GLY A 1 166 ? 7.687 12.069 19.143 1.00 93.31 166 GLY A CA 1
ATOM 1270 C C . GLY A 1 166 ? 8.004 11.009 18.079 1.00 93.31 166 GLY A C 1
ATOM 1271 O O . GLY A 1 166 ? 8.588 11.340 17.045 1.00 93.31 166 GLY A O 1
ATOM 1272 N N . PRO A 1 167 ? 7.639 9.735 18.305 1.00 95.75 167 PRO A N 1
ATOM 1273 C CA . PRO A 1 167 ? 7.899 8.678 17.339 1.00 95.75 167 PRO A CA 1
ATOM 1274 C C . PRO A 1 167 ? 7.080 8.895 16.062 1.00 95.75 167 PRO A C 1
ATOM 1276 O O . PRO A 1 167 ? 5.857 9.073 16.090 1.00 95.75 167 PRO A O 1
ATOM 1279 N N . VAL A 1 168 ? 7.774 8.866 14.932 1.00 97.19 168 VAL A N 1
ATOM 1280 C CA . VAL A 1 168 ? 7.205 8.905 13.586 1.00 97.19 168 VAL A CA 1
ATOM 1281 C C . VAL A 1 168 ? 7.715 7.704 12.805 1.00 97.19 168 VAL A C 1
ATOM 1283 O O . VAL A 1 168 ? 8.816 7.217 13.041 1.00 97.19 168 VAL A O 1
ATOM 1286 N N . PHE A 1 169 ? 6.893 7.204 11.892 1.00 98.38 169 PHE A N 1
ATOM 1287 C CA . PHE A 1 169 ? 7.108 5.908 11.268 1.00 98.38 169 PHE A CA 1
ATOM 1288 C C . PHE A 1 169 ? 7.084 6.004 9.750 1.00 98.38 169 PHE A C 1
ATOM 1290 O O . PHE A 1 169 ? 6.482 6.915 9.179 1.00 98.38 169 PHE A O 1
ATOM 1297 N N . GLN A 1 170 ? 7.685 5.027 9.087 1.00 98.25 170 GLN A N 1
ATOM 1298 C CA . GLN A 1 170 ? 7.486 4.762 7.665 1.00 98.25 170 GLN A CA 1
ATOM 1299 C C . GLN A 1 170 ? 7.317 3.259 7.463 1.00 98.25 170 GLN A C 1
ATOM 1301 O O . GLN A 1 170 ? 7.722 2.464 8.308 1.00 98.25 170 GLN A O 1
ATOM 1306 N N . LEU A 1 171 ? 6.698 2.858 6.354 1.00 98.38 171 LEU A N 1
ATOM 1307 C CA . LEU A 1 171 ? 6.693 1.457 5.954 1.00 98.38 171 LEU A CA 1
ATOM 1308 C C . LEU A 1 171 ? 8.134 1.049 5.644 1.00 98.38 171 LEU A C 1
ATOM 1310 O O . LEU A 1 171 ? 8.828 1.774 4.935 1.00 98.38 171 LEU A O 1
ATOM 1314 N N . ASP A 1 172 ? 8.592 -0.082 6.167 1.00 98.25 172 ASP A N 1
ATOM 1315 C CA . ASP A 1 172 ? 9.942 -0.563 5.892 1.00 98.25 172 ASP A CA 1
ATOM 1316 C C . ASP A 1 172 ? 10.002 -1.230 4.511 1.00 98.25 172 ASP A C 1
ATOM 1318 O O . ASP A 1 172 ? 9.388 -2.279 4.290 1.00 98.25 172 ASP A O 1
ATOM 1322 N N . HIS A 1 173 ? 10.770 -0.660 3.578 1.00 97.31 173 HIS A N 1
ATOM 1323 C CA . HIS A 1 173 ? 10.965 -1.252 2.252 1.00 97.31 173 HIS A CA 1
ATOM 1324 C C . HIS A 1 173 ? 11.550 -2.672 2.314 1.00 97.31 173 HIS A C 1
ATOM 1326 O O . HIS A 1 173 ? 11.237 -3.493 1.453 1.00 97.31 173 HIS A O 1
ATOM 1332 N N . ASN A 1 174 ? 12.328 -3.020 3.348 1.00 97.19 174 ASN A N 1
ATOM 1333 C CA . ASN A 1 174 ? 12.885 -4.371 3.504 1.00 97.19 174 ASN A CA 1
ATOM 1334 C C . ASN A 1 174 ? 11.816 -5.423 3.796 1.00 97.19 174 ASN A C 1
ATOM 1336 O O . ASN A 1 174 ? 12.056 -6.627 3.650 1.00 97.19 174 ASN A O 1
ATOM 1340 N N . ARG A 1 175 ? 10.626 -4.976 4.194 1.00 97.88 175 ARG A N 1
ATOM 1341 C CA . ARG A 1 175 ? 9.465 -5.812 4.485 1.00 97.88 175 ARG A CA 1
ATOM 1342 C C . ARG A 1 175 ? 8.503 -5.899 3.309 1.00 97.88 175 ARG A C 1
ATOM 1344 O O . ARG A 1 175 ? 7.469 -6.548 3.435 1.00 97.88 175 ARG A O 1
ATOM 1351 N N . LEU A 1 176 ? 8.862 -5.314 2.166 1.00 97.81 176 LEU A N 1
ATOM 1352 C CA . LEU A 1 176 ? 8.151 -5.471 0.907 1.00 97.81 176 LEU A CA 1
ATOM 1353 C C . LEU A 1 176 ? 8.788 -6.555 0.040 1.00 97.81 176 LEU A C 1
ATOM 1355 O O . LEU A 1 176 ? 9.999 -6.765 0.037 1.00 97.81 176 LEU A O 1
ATOM 1359 N N . SER A 1 177 ? 7.936 -7.248 -0.697 1.00 96.75 177 SER A N 1
ATOM 1360 C CA . SER A 1 177 ? 8.259 -8.202 -1.747 1.00 96.75 177 SER A CA 1
ATOM 1361 C C . SER A 1 177 ? 7.697 -7.683 -3.062 1.00 96.75 177 SER A C 1
ATOM 1363 O O . SER A 1 177 ? 6.603 -7.113 -3.085 1.00 96.75 177 SER A O 1
ATOM 1365 N N . LEU A 1 178 ? 8.477 -7.866 -4.124 1.00 97.00 178 LEU A N 1
ATOM 1366 C CA . LEU A 1 178 ? 8.074 -7.600 -5.496 1.00 97.00 178 LEU A CA 1
ATOM 1367 C C . LEU A 1 178 ? 7.944 -8.947 -6.193 1.00 97.00 178 LEU A C 1
ATOM 1369 O O . LEU A 1 178 ? 8.881 -9.746 -6.144 1.00 97.00 178 LEU A O 1
ATOM 1373 N N . ILE A 1 179 ? 6.789 -9.208 -6.791 1.00 97.00 179 ILE A N 1
ATOM 1374 C CA . ILE A 1 179 ? 6.529 -10.442 -7.534 1.00 97.00 179 ILE A CA 1
ATOM 1375 C C . ILE A 1 179 ? 6.153 -10.053 -8.958 1.00 97.00 179 ILE A C 1
ATOM 1377 O O . ILE A 1 179 ? 5.487 -9.042 -9.181 1.00 97.00 179 ILE A O 1
ATOM 1381 N N . GLU A 1 180 ? 6.609 -10.845 -9.921 1.00 96.19 180 GLU A N 1
ATOM 1382 C CA . GLU A 1 180 ? 6.246 -10.689 -11.325 1.00 96.19 180 GLU A CA 1
ATOM 1383 C C . GLU A 1 180 ? 4.720 -10.812 -11.507 1.00 96.19 180 GLU A C 1
ATOM 1385 O O . GLU A 1 180 ? 4.034 -11.550 -10.792 1.00 96.19 180 GLU A O 1
ATOM 1390 N N . GLY A 1 181 ? 4.173 -10.003 -12.414 1.00 95.62 181 GLY A N 1
ATOM 1391 C CA . GLY A 1 181 ? 2.734 -9.835 -12.574 1.00 95.62 181 GLY A CA 1
ATOM 1392 C C . GLY A 1 181 ? 2.000 -11.110 -12.980 1.00 95.62 181 GLY A C 1
ATOM 1393 O O . GLY A 1 181 ? 0.950 -11.401 -12.408 1.00 95.62 181 GLY A O 1
ATOM 1394 N N . ARG A 1 182 ? 2.541 -11.894 -13.920 1.00 94.88 182 ARG A N 1
ATOM 1395 C CA . ARG A 1 182 ? 1.926 -13.144 -14.402 1.00 94.88 182 ARG A CA 1
ATOM 1396 C C . ARG A 1 182 ? 1.970 -14.263 -13.361 1.00 94.88 182 ARG A C 1
ATOM 1398 O O . ARG A 1 182 ? 1.115 -15.142 -13.390 1.00 94.88 182 ARG A O 1
ATOM 1405 N N . ALA A 1 183 ? 2.887 -14.201 -12.400 1.00 96.00 183 ALA A N 1
ATOM 1406 C CA . ALA A 1 183 ? 2.929 -15.097 -11.246 1.00 96.00 183 ALA A CA 1
ATOM 1407 C C . ALA A 1 183 ? 1.872 -14.780 -10.164 1.00 96.00 183 ALA A C 1
ATOM 1409 O O . ALA A 1 183 ? 1.836 -15.450 -9.131 1.00 96.00 183 ALA A O 1
ATOM 1410 N N . SER A 1 184 ? 1.027 -13.760 -10.361 1.00 96.38 184 SER A N 1
ATOM 1411 C CA . SER A 1 184 ? 0.034 -13.307 -9.380 1.00 96.38 184 SER A CA 1
ATOM 1412 C C . SER A 1 184 ? -1.402 -13.436 -9.901 1.00 96.38 184 SER A C 1
ATOM 1414 O O . SER A 1 184 ? -1.672 -13.220 -11.081 1.00 96.38 184 SER A O 1
ATOM 1416 N N . GLN A 1 185 ? -2.349 -13.712 -9.000 1.00 96.88 185 GLN A N 1
ATOM 1417 C CA . GLN A 1 185 ? -3.779 -13.569 -9.289 1.00 96.88 185 GLN A CA 1
ATOM 1418 C C . GLN A 1 185 ? -4.153 -12.085 -9.343 1.00 96.88 185 GLN A C 1
ATOM 1420 O O . GLN A 1 185 ? -3.759 -11.310 -8.468 1.00 96.88 185 GLN A O 1
ATOM 1425 N N . TRP A 1 186 ? -4.972 -11.704 -10.323 1.00 98.31 186 TRP A N 1
ATOM 1426 C CA . TRP A 1 186 ? -5.472 -10.341 -10.458 1.00 98.31 186 TRP A CA 1
ATOM 1427 C C . TRP A 1 186 ? -6.983 -10.259 -10.305 1.00 98.31 186 TRP A C 1
ATOM 1429 O O . TRP A 1 186 ? -7.731 -11.200 -10.573 1.00 98.31 186 TRP A O 1
ATOM 1439 N N . PHE A 1 187 ? -7.421 -9.083 -9.874 1.00 98.62 187 PHE A N 1
ATOM 1440 C CA . PHE A 1 187 ? -8.817 -8.719 -9.763 1.00 98.62 187 PHE A CA 1
ATOM 1441 C C . PHE A 1 187 ? -9.050 -7.355 -10.391 1.00 98.62 187 PHE A C 1
ATOM 1443 O O . PHE A 1 187 ? -8.290 -6.409 -10.156 1.00 98.62 187 PHE A O 1
ATOM 1450 N N . LEU A 1 188 ? -10.129 -7.239 -11.153 1.00 98.38 188 LEU A N 1
ATOM 1451 C CA . LEU A 1 188 ? -10.526 -6.018 -11.829 1.00 98.38 188 LEU A CA 1
ATOM 1452 C C . LEU A 1 188 ? -11.892 -5.570 -11.327 1.00 98.38 188 LEU A C 1
ATOM 1454 O O . LEU A 1 188 ? -12.858 -6.329 -11.338 1.00 98.38 188 LEU A O 1
ATOM 1458 N N . CYS A 1 189 ? -11.980 -4.318 -10.887 1.00 98.50 189 CYS A N 1
ATOM 1459 C CA . CYS A 1 189 ? -13.263 -3.756 -10.492 1.00 98.50 189 CYS A CA 1
ATOM 1460 C C . CYS A 1 189 ? -14.181 -3.586 -11.711 1.00 98.50 189 CYS A C 1
ATOM 1462 O O . CYS A 1 189 ? -13.788 -2.950 -12.692 1.00 98.50 189 CYS A O 1
ATOM 1464 N N . ASP A 1 190 ? -15.413 -4.079 -11.616 1.00 98.50 190 ASP A N 1
ATOM 1465 C CA . ASP A 1 190 ? -16.451 -3.946 -12.648 1.00 98.50 190 ASP A CA 1
ATOM 1466 C C . ASP A 1 190 ? -16.830 -2.488 -12.966 1.00 98.50 190 ASP A C 1
ATOM 1468 O O . ASP A 1 190 ? -17.220 -2.177 -14.087 1.00 98.50 190 ASP A O 1
ATOM 1472 N N . THR A 1 191 ? -16.648 -1.583 -12.004 1.00 98.31 191 THR A N 1
ATOM 1473 C CA . THR A 1 191 ? -17.113 -0.197 -12.082 1.00 98.31 191 THR A CA 1
ATOM 1474 C C . THR A 1 191 ? -15.968 0.767 -12.372 1.00 98.31 191 THR A C 1
ATOM 1476 O O . THR A 1 191 ? -15.941 1.433 -13.403 1.00 98.31 191 THR A O 1
ATOM 1479 N N . CYS A 1 192 ? -14.981 0.864 -11.472 1.00 97.44 192 CYS A N 1
ATOM 1480 C CA . CYS A 1 192 ? -13.902 1.847 -11.623 1.00 97.44 192 CYS A CA 1
ATOM 1481 C C . CYS A 1 192 ? -12.677 1.313 -12.371 1.00 97.44 192 CYS A C 1
ATOM 1483 O O . CYS A 1 192 ? -11.711 2.065 -12.535 1.00 97.44 192 CYS A O 1
ATOM 1485 N N . ARG A 1 193 ? -12.698 0.034 -12.782 1.00 96.62 193 ARG A N 1
ATOM 1486 C CA . ARG A 1 193 ? -11.613 -0.650 -13.508 1.00 96.62 193 ARG A CA 1
ATOM 1487 C C . ARG A 1 193 ? -10.266 -0.631 -12.781 1.00 96.62 193 ARG A C 1
ATOM 1489 O O . ARG A 1 193 ? -9.216 -0.745 -13.402 1.00 96.62 193 ARG A O 1
ATOM 1496 N N . THR A 1 194 ? -10.281 -0.476 -11.457 1.00 96.38 194 THR A N 1
ATOM 1497 C CA . THR A 1 194 ? -9.074 -0.638 -10.641 1.00 96.38 194 THR A CA 1
ATOM 1498 C C . THR A 1 194 ? -8.629 -2.092 -10.703 1.00 96.38 194 THR A C 1
ATOM 1500 O O . THR A 1 194 ? -9.406 -2.976 -10.346 1.00 96.38 194 THR A O 1
ATOM 1503 N N . LEU A 1 195 ? -7.390 -2.299 -11.141 1.00 97.88 195 LEU A N 1
ATOM 1504 C CA . LEU A 1 195 ? -6.698 -3.579 -11.132 1.00 97.88 195 LEU A CA 1
ATOM 1505 C C . LEU A 1 195 ? -5.916 -3.723 -9.814 1.00 97.88 195 LEU A C 1
ATOM 1507 O O . LEU A 1 195 ? -5.281 -2.771 -9.351 1.00 97.88 195 LEU A O 1
ATOM 1511 N N . THR A 1 196 ? -6.002 -4.882 -9.168 1.00 97.81 196 THR A N 1
ATOM 1512 C CA . THR A 1 196 ? -5.326 -5.163 -7.892 1.00 97.81 196 THR A CA 1
ATOM 1513 C C . THR A 1 196 ? -5.049 -6.653 -7.747 1.00 97.81 196 THR A C 1
ATOM 1515 O O . THR A 1 196 ? -5.850 -7.468 -8.191 1.00 97.81 196 THR A O 1
ATOM 1518 N N . ALA A 1 197 ? -3.948 -7.012 -7.090 1.00 97.88 197 ALA A N 1
ATOM 1519 C CA . ALA A 1 197 ? -3.660 -8.395 -6.701 1.00 97.88 197 ALA A CA 1
ATOM 1520 C C . ALA A 1 197 ? -4.271 -8.772 -5.337 1.00 97.88 197 ALA A C 1
ATOM 1522 O O . ALA A 1 197 ? -4.248 -9.927 -4.926 1.00 97.88 197 ALA A O 1
ATOM 1523 N N . TYR A 1 198 ? -4.819 -7.790 -4.615 1.00 98.06 198 TYR A N 1
ATOM 1524 C CA . TYR A 1 198 ? -5.369 -7.973 -3.274 1.00 98.06 198 TYR A CA 1
ATOM 1525 C C . TYR A 1 198 ? -6.877 -7.767 -3.288 1.00 98.06 198 TYR A C 1
ATOM 1527 O O . TYR A 1 198 ? -7.347 -6.661 -3.575 1.00 98.06 198 TYR A O 1
ATOM 1535 N N . SER A 1 199 ? -7.610 -8.827 -2.951 1.00 98.06 199 SER A N 1
ATOM 1536 C CA . SER A 1 199 ? -9.064 -8.835 -2.805 1.00 98.06 199 SER A CA 1
ATOM 1537 C C . SER A 1 199 ? -9.440 -9.245 -1.385 1.00 98.06 199 SER A C 1
ATOM 1539 O O . SER A 1 199 ? -8.869 -10.176 -0.824 1.00 98.06 199 SER A O 1
ATOM 1541 N N . VAL A 1 200 ? -10.401 -8.530 -0.804 1.00 98.19 200 VAL A N 1
ATOM 1542 C CA . VAL A 1 200 ? -10.997 -8.846 0.498 1.00 98.19 200 VAL A CA 1
ATOM 1543 C C . VAL A 1 200 ? -12.499 -8.828 0.288 1.00 98.19 200 VAL A C 1
ATOM 1545 O O . VAL A 1 200 ? -13.046 -7.768 -0.021 1.00 98.19 200 VAL A O 1
ATOM 1548 N N . ARG A 1 201 ? -13.160 -9.989 0.386 1.00 97.62 201 ARG A N 1
ATOM 1549 C CA . ARG A 1 201 ? -14.607 -10.119 0.123 1.00 97.62 201 ARG A CA 1
ATOM 1550 C C . ARG A 1 201 ? -15.082 -9.511 -1.210 1.00 97.62 201 ARG A C 1
ATOM 1552 O O . ARG A 1 201 ? -16.210 -9.041 -1.305 1.00 97.62 201 ARG A O 1
ATOM 1559 N N . GLY A 1 202 ? -14.224 -9.459 -2.232 1.00 97.88 202 GLY A N 1
ATOM 1560 C CA . GLY A 1 202 ? -14.558 -8.833 -3.518 1.00 97.88 202 GLY A CA 1
ATOM 1561 C C . GLY A 1 202 ? -14.780 -7.313 -3.449 1.00 97.88 202 GLY A C 1
ATOM 1562 O O . GLY A 1 202 ? -15.284 -6.718 -4.397 1.00 97.88 202 GLY A O 1
ATOM 1563 N N . VAL A 1 203 ? -14.415 -6.647 -2.351 1.00 98.25 203 VAL A N 1
ATOM 1564 C CA . VAL A 1 203 ? -14.616 -5.204 -2.176 1.00 98.25 203 VAL A CA 1
ATOM 1565 C C . VAL A 1 203 ? -13.544 -4.419 -2.932 1.00 98.25 203 VAL A C 1
ATOM 1567 O O . VAL A 1 203 ? -12.346 -4.626 -2.740 1.00 98.25 203 VAL A O 1
ATOM 1570 N N . CYS A 1 204 ? -13.957 -3.449 -3.752 1.00 98.06 204 CYS A N 1
ATOM 1571 C CA . CYS A 1 204 ? -13.018 -2.586 -4.470 1.00 98.06 204 CYS A CA 1
ATOM 1572 C C . CYS A 1 204 ? -12.146 -1.747 -3.504 1.00 98.06 204 CYS A C 1
ATOM 1574 O O . CYS A 1 204 ? -12.692 -1.087 -2.620 1.00 98.06 204 CYS A O 1
ATOM 1576 N N . PRO A 1 205 ? -10.811 -1.664 -3.675 1.00 96.44 205 PRO A N 1
ATOM 1577 C CA . PRO A 1 205 ? -9.946 -0.874 -2.792 1.00 96.44 205 PRO A CA 1
ATOM 1578 C C . PRO A 1 205 ? -10.085 0.644 -2.988 1.00 96.44 205 PRO A C 1
ATOM 1580 O O . PRO A 1 205 ? -9.667 1.424 -2.134 1.00 96.44 205 PRO A O 1
ATOM 1583 N N . ASN A 1 206 ? -10.691 1.098 -4.092 1.00 95.25 206 ASN A N 1
ATOM 1584 C CA . ASN A 1 206 ? -11.021 2.509 -4.265 1.00 95.25 206 ASN A CA 1
ATOM 1585 C C . ASN A 1 206 ? -12.140 2.893 -3.284 1.00 95.25 206 ASN A C 1
ATOM 1587 O O . ASN A 1 206 ? -13.279 2.440 -3.413 1.00 95.25 206 ASN A O 1
ATOM 1591 N N . SER A 1 207 ? -11.822 3.744 -2.307 1.00 87.19 207 SER A N 1
ATOM 1592 C CA . SER A 1 207 ? -12.725 4.082 -1.202 1.00 87.19 207 SER A CA 1
ATOM 1593 C C . SER A 1 207 ? -14.037 4.737 -1.638 1.00 87.19 207 SER A C 1
ATOM 1595 O O . SER A 1 207 ? -15.030 4.598 -0.936 1.00 87.19 207 SER A O 1
ATOM 1597 N N . ARG A 1 208 ? -14.072 5.408 -2.797 1.00 90.88 208 ARG A N 1
ATOM 1598 C CA . ARG A 1 208 ? -15.292 6.042 -3.337 1.00 90.88 208 ARG A CA 1
ATOM 1599 C C . ARG A 1 208 ? -16.077 5.145 -4.295 1.00 90.88 208 ARG A C 1
ATOM 1601 O O . ARG A 1 208 ? -17.168 5.513 -4.711 1.00 90.88 208 ARG A O 1
ATOM 1608 N N . CYS A 1 209 ? -15.512 4.006 -4.688 1.00 96.81 209 CYS A N 1
ATOM 1609 C CA . CYS A 1 209 ? -16.149 3.088 -5.623 1.00 96.81 209 CYS A CA 1
ATOM 1610 C C . CYS A 1 209 ? -17.078 2.115 -4.888 1.00 96.81 209 CYS A C 1
ATOM 1612 O O . CYS A 1 209 ? -16.674 1.506 -3.890 1.00 96.81 209 CYS A O 1
ATOM 1614 N N . VAL A 1 210 ? -18.283 1.947 -5.433 1.00 96.00 210 VAL A N 1
ATOM 1615 C CA . VAL A 1 210 ? -19.313 1.002 -4.965 1.00 96.00 210 VAL A CA 1
ATOM 1616 C C . VAL A 1 210 ? -19.312 -0.329 -5.730 1.00 96.00 210 VAL A C 1
ATOM 1618 O O . VAL A 1 210 ? -20.094 -1.211 -5.404 1.00 96.00 210 VAL A O 1
ATOM 1621 N N . GLY A 1 211 ? -18.447 -0.472 -6.738 1.00 97.69 211 GLY A N 1
ATOM 1622 C CA . GLY A 1 211 ? -18.317 -1.693 -7.533 1.00 97.69 211 GLY A CA 1
ATOM 1623 C C . GLY A 1 211 ? -17.605 -2.835 -6.813 1.00 97.69 211 GLY A C 1
ATOM 1624 O O . GLY A 1 211 ? -16.964 -2.639 -5.772 1.00 97.69 211 GLY A O 1
ATOM 1625 N N . ALA A 1 212 ? -17.656 -4.012 -7.430 1.00 98.31 212 ALA A N 1
ATOM 1626 C CA . ALA A 1 212 ? -17.046 -5.236 -6.928 1.00 98.31 212 ALA A CA 1
ATOM 1627 C C . ALA A 1 212 ? -15.818 -5.634 -7.755 1.00 98.31 212 ALA A C 1
ATOM 1629 O O . ALA A 1 212 ? -15.682 -5.290 -8.931 1.00 98.31 212 ALA A O 1
ATOM 1630 N N . LEU A 1 213 ? -14.891 -6.336 -7.113 1.00 98.62 213 LEU A N 1
ATOM 1631 C CA . LEU A 1 213 ? -13.746 -6.979 -7.741 1.00 98.62 213 LEU A CA 1
ATOM 1632 C C . LEU A 1 213 ? -14.173 -8.319 -8.334 1.00 98.62 213 LEU A C 1
ATOM 1634 O O . LEU A 1 213 ? -14.721 -9.158 -7.624 1.00 98.62 213 LEU A O 1
ATOM 1638 N N . GLN A 1 214 ? -13.857 -8.517 -9.609 1.00 98.50 214 GLN A N 1
ATOM 1639 C CA . GLN A 1 214 ? -13.987 -9.793 -10.305 1.00 98.50 214 GLN A CA 1
ATOM 1640 C C . GLN A 1 2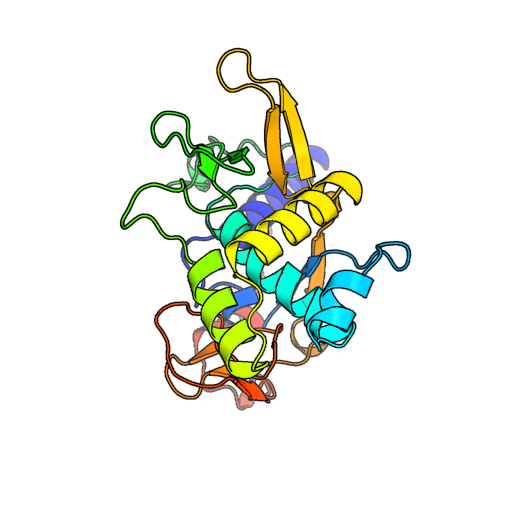14 ? -12.598 -10.353 -10.581 1.00 98.50 214 GLN A C 1
ATOM 1642 O O . GLN A 1 214 ? -11.665 -9.578 -10.803 1.00 98.50 214 GLN A O 1
ATOM 1647 N N . GLU A 1 215 ? -12.449 -11.675 -10.568 1.00 98.25 215 GLU A N 1
ATOM 1648 C CA . GLU A 1 215 ? -11.213 -12.311 -11.025 1.00 98.25 215 GLU A CA 1
ATOM 1649 C C . GLU A 1 215 ? -10.886 -11.866 -12.453 1.00 98.25 215 GLU A C 1
ATOM 1651 O O . GLU A 1 215 ? -11.766 -11.685 -13.297 1.00 98.25 215 GLU A O 1
ATOM 1656 N N . PHE A 1 216 ? -9.605 -11.633 -12.704 1.00 98.00 216 PHE A N 1
ATOM 1657 C CA . PHE A 1 216 ? -9.118 -11.147 -13.979 1.00 98.00 216 PHE A CA 1
ATOM 1658 C C . PHE A 1 216 ? -7.824 -11.865 -14.332 1.00 98.00 216 PHE A C 1
ATOM 1660 O O . PHE A 1 216 ? -6.858 -11.828 -13.573 1.00 98.00 216 PHE A O 1
ATOM 1667 N N . THR A 1 217 ? -7.797 -12.487 -15.503 1.00 96.88 217 THR A N 1
ATOM 1668 C CA . THR A 1 217 ? -6.578 -13.048 -16.081 1.00 96.88 217 THR A CA 1
ATOM 1669 C C . THR A 1 217 ? -5.931 -11.990 -16.955 1.00 96.88 217 THR A C 1
ATOM 1671 O O . THR A 1 217 ? -6.607 -11.342 -17.756 1.00 96.88 217 THR A O 1
ATOM 1674 N N . LEU A 1 218 ? -4.622 -11.793 -16.795 1.00 96.00 218 LEU A N 1
ATOM 1675 C CA . LEU A 1 218 ? -3.893 -10.902 -17.685 1.00 96.00 218 LEU A CA 1
ATOM 1676 C C . LEU A 1 218 ? -3.886 -11.498 -19.097 1.00 96.00 218 LEU A C 1
ATOM 1678 O O . LEU A 1 218 ? -3.534 -12.669 -19.230 1.00 96.00 218 LEU A O 1
ATOM 1682 N N . PRO A 1 219 ? -4.249 -10.726 -20.132 1.00 95.25 219 PRO A N 1
ATOM 1683 C CA . PRO A 1 219 ? -4.090 -11.182 -21.505 1.00 95.25 219 PRO A CA 1
ATOM 1684 C C . PRO A 1 219 ? -2.607 -11.382 -21.853 1.00 95.25 219 PRO A C 1
ATOM 1686 O O . PRO A 1 219 ? -1.698 -10.795 -21.246 1.00 95.25 219 PRO A O 1
ATOM 1689 N N . ASP A 1 220 ? -2.360 -12.221 -22.853 1.00 94.25 220 ASP A N 1
ATOM 1690 C CA . ASP A 1 220 ? -1.047 -12.315 -23.478 1.00 94.25 220 ASP A CA 1
ATOM 1691 C C . ASP A 1 220 ? -0.731 -11.050 -24.271 1.00 94.25 220 ASP A C 1
ATOM 1693 O O . ASP A 1 220 ? -1.628 -10.293 -24.630 1.00 94.25 220 ASP A O 1
ATOM 1697 N N . VAL A 1 221 ? 0.560 -10.783 -24.487 1.00 93.12 221 VAL A N 1
ATOM 1698 C CA . VAL A 1 221 ? 1.019 -9.504 -25.057 1.00 93.12 221 VAL A CA 1
ATOM 1699 C C . VAL A 1 221 ? 0.403 -9.224 -26.431 1.00 93.12 221 VAL A C 1
ATOM 1701 O O . VAL A 1 221 ? 0.073 -8.078 -26.722 1.00 93.12 221 VAL A O 1
ATOM 1704 N N . ASP A 1 222 ? 0.189 -10.272 -27.228 1.00 93.94 222 ASP A N 1
ATOM 1705 C CA . ASP A 1 222 ? -0.379 -10.182 -28.576 1.00 93.94 222 ASP A CA 1
ATOM 1706 C C . ASP A 1 222 ? -1.898 -9.914 -28.565 1.00 93.94 222 ASP A C 1
ATOM 1708 O O . ASP A 1 222 ? -2.430 -9.347 -29.519 1.00 93.94 222 ASP A O 1
ATOM 1712 N N . ASP A 1 223 ? -2.581 -10.261 -27.468 1.00 96.00 223 ASP A N 1
ATOM 1713 C CA . ASP A 1 223 ? -4.031 -10.106 -27.285 1.00 96.00 223 ASP A CA 1
ATOM 1714 C C . ASP A 1 223 ? -4.397 -8.935 -26.348 1.00 96.00 223 ASP A C 1
ATOM 1716 O O . ASP A 1 223 ? -5.578 -8.629 -26.134 1.00 96.00 223 ASP A O 1
ATOM 1720 N N . ASP A 1 224 ? -3.406 -8.269 -25.743 1.00 95.62 224 ASP A N 1
ATOM 1721 C CA . ASP A 1 224 ? -3.652 -7.218 -24.760 1.00 95.62 224 ASP A CA 1
ATOM 1722 C C . ASP A 1 224 ? -4.036 -5.891 -25.424 1.00 95.62 224 ASP A C 1
ATOM 1724 O O . ASP A 1 224 ? -3.247 -5.194 -26.058 1.00 95.62 224 ASP A O 1
ATOM 1728 N N . THR A 1 225 ? -5.283 -5.485 -25.202 1.00 94.75 225 THR A N 1
ATOM 1729 C CA . THR A 1 225 ? -5.811 -4.191 -25.658 1.00 94.75 225 THR A CA 1
ATOM 1730 C C . THR A 1 225 ? -5.301 -2.987 -24.850 1.00 94.75 225 THR A C 1
ATOM 1732 O O . THR A 1 225 ? -5.538 -1.837 -25.232 1.00 94.75 225 THR A O 1
ATOM 1735 N N . ASN A 1 226 ? -4.611 -3.198 -23.722 1.00 95.12 226 ASN A N 1
ATOM 1736 C CA . ASN A 1 226 ? -4.036 -2.120 -22.924 1.00 95.12 226 ASN A CA 1
ATOM 1737 C C . ASN A 1 226 ? -2.687 -1.664 -23.499 1.00 95.12 226 ASN A C 1
ATOM 1739 O O . ASN A 1 226 ? -1.639 -2.235 -23.200 1.00 95.12 226 ASN A O 1
ATOM 1743 N N . HIS A 1 227 ? -2.722 -0.558 -24.247 1.00 93.88 227 HIS A N 1
ATOM 1744 C CA . HIS A 1 227 ? -1.547 0.048 -24.880 1.00 93.88 227 HIS A CA 1
ATOM 1745 C C . HIS A 1 227 ? -0.335 0.197 -23.943 1.00 93.88 227 HIS A C 1
ATOM 1747 O O . HIS A 1 227 ? 0.775 -0.167 -24.321 1.00 93.88 227 HIS A O 1
ATOM 1753 N N . TYR A 1 228 ? -0.530 0.701 -22.719 1.00 94.44 228 TYR A N 1
ATOM 1754 C CA . TYR A 1 228 ? 0.582 0.925 -21.792 1.00 94.44 228 TYR A CA 1
ATOM 1755 C C . TYR A 1 228 ? 1.176 -0.387 -21.282 1.00 94.44 228 TYR A C 1
ATOM 1757 O O . TYR A 1 228 ? 2.396 -0.498 -21.182 1.00 94.44 228 TYR A O 1
ATOM 1765 N N . ARG A 1 229 ? 0.341 -1.396 -20.993 1.00 95.31 229 ARG A N 1
ATOM 1766 C CA . ARG A 1 229 ? 0.837 -2.710 -20.562 1.00 95.31 229 ARG A CA 1
ATOM 1767 C C . ARG A 1 229 ? 1.677 -3.366 -21.656 1.00 95.31 229 ARG A C 1
ATOM 1769 O O . ARG A 1 229 ? 2.775 -3.828 -21.354 1.00 95.31 229 ARG A O 1
ATOM 1776 N N . VAL A 1 230 ? 1.195 -3.344 -22.902 1.00 95.56 230 VAL A N 1
ATOM 1777 C CA . VAL A 1 230 ? 1.939 -3.847 -24.068 1.00 95.56 230 VAL A CA 1
ATOM 1778 C C . VAL A 1 230 ? 3.260 -3.102 -24.210 1.00 95.56 230 VAL A C 1
ATOM 1780 O O . VAL A 1 230 ? 4.312 -3.728 -24.264 1.00 95.56 230 VAL A O 1
ATOM 1783 N N . MET A 1 231 ? 3.229 -1.767 -24.173 1.00 94.12 231 MET A N 1
ATOM 1784 C CA . MET A 1 231 ? 4.424 -0.940 -24.331 1.00 94.12 231 MET A CA 1
ATOM 1785 C C . MET A 1 231 ? 5.521 -1.297 -23.318 1.00 94.12 231 MET A C 1
ATOM 1787 O O . MET A 1 231 ? 6.668 -1.464 -23.716 1.00 94.12 231 MET A O 1
ATOM 1791 N N . TYR A 1 232 ? 5.194 -1.476 -22.034 1.00 92.31 232 TYR A N 1
ATOM 1792 C CA . TYR A 1 232 ? 6.185 -1.890 -21.030 1.00 92.31 232 TYR A CA 1
ATOM 1793 C C . TYR A 1 232 ? 6.793 -3.275 -21.297 1.00 92.31 232 TYR A C 1
ATOM 1795 O O . TYR A 1 232 ? 7.926 -3.523 -20.890 1.00 92.31 232 TYR A O 1
ATOM 1803 N N . GLN A 1 233 ? 6.055 -4.177 -21.948 1.00 91.69 233 GLN A N 1
ATOM 1804 C CA . GLN A 1 233 ? 6.508 -5.538 -22.251 1.00 91.69 233 GLN A CA 1
ATOM 1805 C C . GLN A 1 233 ? 7.304 -5.624 -23.559 1.00 91.69 233 GLN A C 1
ATOM 1807 O O . GLN A 1 233 ? 8.156 -6.499 -23.690 1.00 91.69 233 GLN A O 1
ATOM 1812 N N . THR A 1 234 ? 7.040 -4.735 -24.520 1.00 93.25 234 THR A N 1
ATOM 1813 C CA . THR A 1 234 ? 7.636 -4.791 -25.865 1.00 93.25 234 THR A CA 1
ATOM 1814 C C . THR A 1 234 ? 8.660 -3.693 -26.132 1.00 93.25 234 THR A C 1
ATOM 1816 O O . THR A 1 234 ? 9.318 -3.721 -27.171 1.00 93.25 234 THR A O 1
ATOM 1819 N N . MET A 1 235 ? 8.778 -2.687 -25.259 1.00 91.00 235 MET A N 1
ATOM 1820 C CA . MET A 1 235 ? 9.751 -1.616 -25.454 1.00 91.00 235 MET A CA 1
ATOM 1821 C C . MET A 1 235 ? 11.181 -2.157 -25.398 1.00 91.00 235 MET A C 1
ATOM 1823 O O . MET A 1 235 ? 11.528 -2.985 -24.555 1.00 91.00 235 MET A O 1
ATOM 1827 N N . ASN A 1 236 ? 12.035 -1.637 -26.277 1.00 86.50 236 ASN A N 1
ATOM 1828 C CA . ASN A 1 236 ? 13.457 -1.937 -26.222 1.00 86.50 236 ASN A CA 1
ATOM 1829 C C . ASN A 1 236 ? 14.041 -1.373 -24.924 1.00 86.50 236 ASN A C 1
ATOM 1831 O O . ASN A 1 236 ? 13.924 -0.177 -24.650 1.00 86.50 236 ASN A O 1
ATOM 1835 N N . LEU A 1 237 ? 14.687 -2.235 -24.140 1.00 83.81 237 LEU A N 1
ATOM 1836 C CA . LEU A 1 237 ? 15.397 -1.815 -22.940 1.00 83.81 237 LEU A CA 1
ATOM 1837 C C . LEU A 1 237 ? 16.578 -0.928 -23.346 1.00 83.81 237 LEU A C 1
ATOM 1839 O O . LEU A 1 237 ? 17.460 -1.355 -24.092 1.00 83.81 237 LEU A O 1
ATOM 1843 N N . ALA A 1 238 ? 16.592 0.307 -22.853 1.00 78.38 238 ALA A N 1
ATOM 1844 C CA . ALA A 1 238 ? 17.752 1.176 -22.958 1.00 78.38 238 ALA A CA 1
ATOM 1845 C C . ALA A 1 238 ? 18.724 0.875 -21.803 1.00 78.38 238 ALA A C 1
ATOM 1847 O O . ALA A 1 238 ? 18.270 0.595 -20.688 1.00 78.38 238 ALA A O 1
ATOM 1848 N N . PRO A 1 239 ? 20.047 0.928 -22.033 1.00 77.38 239 PRO A N 1
ATOM 1849 C CA . PRO A 1 239 ? 21.011 0.841 -20.945 1.00 77.38 239 PRO A CA 1
ATOM 1850 C C . PRO A 1 239 ? 20.798 1.989 -19.948 1.00 77.38 239 PRO A C 1
ATOM 1852 O O . PRO A 1 239 ? 20.466 3.113 -20.331 1.00 77.38 239 PRO A O 1
ATOM 1855 N N . LEU A 1 240 ? 21.000 1.692 -18.662 1.00 71.75 240 LEU A N 1
ATOM 1856 C CA . LEU A 1 240 ? 21.126 2.696 -17.604 1.00 71.75 240 LEU A CA 1
ATOM 1857 C C . LEU A 1 240 ? 22.465 3.422 -17.799 1.00 71.75 240 LEU A C 1
ATOM 1859 O O . LEU A 1 240 ? 23.469 3.008 -17.228 1.00 71.75 240 LEU A O 1
ATOM 1863 N N . SER A 1 241 ? 22.452 4.454 -18.650 1.00 62.88 241 SER A N 1
ATOM 1864 C CA . SER A 1 241 ? 23.589 5.277 -19.118 1.00 62.88 241 SER A CA 1
ATOM 1865 C C . SER A 1 241 ? 24.777 4.557 -19.773 1.00 62.88 241 SER A C 1
ATOM 1867 O O . SER A 1 241 ? 25.162 3.439 -19.365 1.00 62.88 241 SER A O 1
#

Radius of gyration: 18.44 Å; chains: 1; bounding box: 53×38×48 Å